Protein AF-A0A7L5AEU8-F1 (afdb_monomer_lite)

Organism: NCBI:txid674079

Radius of gyration: 22.98 Å; chains: 1; bounding box: 62×47×65 Å

pLDDT: mean 72.34, std 14.54, range [35.84, 88.56]

Structure (mmCIF, N/CA/C/O backbone):
data_AF-A0A7L5AEU8-F1
#
_entry.id   AF-A0A7L5AEU8-F1
#
loop_
_atom_site.group_PDB
_atom_site.id
_atom_site.type_symbol
_atom_site.label_atom_id
_atom_site.label_alt_id
_atom_site.label_comp_id
_atom_site.label_asym_id
_atom_site.label_entity_id
_atom_site.label_seq_id
_atom_site.pdbx_PDB_ins_code
_atom_site.Cartn_x
_atom_site.Cartn_y
_atom_site.Cartn_z
_atom_site.occupancy
_atom_site.B_iso_or_equiv
_atom_site.auth_seq_id
_atom_site.auth_comp_id
_atom_site.auth_asym_id
_atom_site.auth_atom_id
_atom_site.pdbx_PDB_model_num
ATOM 1 N N . MET A 1 1 ? -19.558 26.558 5.682 1.00 39.50 1 MET A N 1
ATOM 2 C CA . MET A 1 1 ? -20.028 25.301 5.057 1.00 39.50 1 MET A CA 1
ATOM 3 C C . MET A 1 1 ? -18.894 24.293 5.151 1.00 39.50 1 MET A C 1
ATOM 5 O O . MET A 1 1 ? -17.841 24.561 4.592 1.00 39.50 1 MET A O 1
ATOM 9 N N . ARG A 1 2 ? -19.030 23.216 5.935 1.00 41.56 2 ARG A N 1
ATOM 10 C CA . ARG A 1 2 ? -17.992 22.173 6.001 1.00 41.56 2 ARG A CA 1
ATOM 11 C C . ARG A 1 2 ? -18.246 21.188 4.859 1.00 41.56 2 ARG A C 1
ATOM 13 O O . ARG A 1 2 ? -19.280 20.524 4.914 1.00 41.56 2 ARG A O 1
ATOM 20 N N . PRO A 1 3 ? -17.366 21.061 3.852 1.00 50.28 3 PRO A N 1
ATOM 21 C CA . PRO A 1 3 ? -17.391 19.881 3.007 1.00 50.28 3 PRO A CA 1
ATOM 22 C C . PRO A 1 3 ? -16.955 18.705 3.887 1.00 50.28 3 PRO A C 1
ATOM 24 O O . PRO A 1 3 ? -15.770 18.492 4.133 1.00 50.28 3 PRO A O 1
ATOM 27 N N . ALA A 1 4 ? -17.923 17.993 4.458 1.00 62.19 4 ALA A N 1
ATOM 28 C CA . ALA A 1 4 ? -17.650 16.730 5.120 1.00 62.19 4 ALA A CA 1
ATOM 29 C C . ALA A 1 4 ? -17.364 15.712 4.014 1.00 62.19 4 ALA A C 1
ATOM 31 O O . ALA A 1 4 ? -18.276 15.288 3.305 1.00 62.19 4 ALA A O 1
ATOM 32 N N . PHE A 1 5 ? -16.089 15.370 3.825 1.00 65.44 5 PHE A N 1
ATOM 33 C CA . PHE A 1 5 ? -15.714 14.269 2.950 1.00 65.44 5 PHE A CA 1
ATOM 34 C C . PHE A 1 5 ? -16.453 13.008 3.399 1.00 65.44 5 PHE A C 1
ATOM 36 O O . PHE A 1 5 ? -16.374 12.597 4.558 1.00 65.44 5 PHE A O 1
ATOM 43 N N . THR A 1 6 ? -17.197 12.397 2.482 1.00 80.81 6 THR A N 1
ATOM 44 C CA . THR A 1 6 ? -17.877 11.131 2.765 1.00 80.81 6 THR A CA 1
ATOM 45 C C . THR A 1 6 ? -16.843 10.013 2.912 1.00 80.81 6 THR A C 1
ATOM 47 O O . THR A 1 6 ? -15.791 10.040 2.274 1.00 80.81 6 THR A O 1
ATOM 50 N N . TRP A 1 7 ? -17.141 8.981 3.706 1.00 76.12 7 TRP A N 1
ATOM 51 C CA . TRP A 1 7 ? -16.243 7.828 3.882 1.00 76.12 7 TRP A CA 1
ATOM 52 C C . TRP A 1 7 ? -15.833 7.181 2.545 1.00 76.12 7 TRP A C 1
ATOM 54 O O . TRP A 1 7 ? -14.707 6.717 2.398 1.00 76.12 7 TRP A O 1
ATOM 64 N N . LYS A 1 8 ? -16.732 7.188 1.547 1.00 82.56 8 LYS A N 1
ATOM 65 C CA . LYS A 1 8 ? -16.450 6.686 0.194 1.00 82.56 8 LYS A CA 1
ATOM 66 C C . LYS A 1 8 ? -15.382 7.523 -0.495 1.00 82.56 8 LYS A C 1
ATOM 68 O O . LYS A 1 8 ? -14.498 6.960 -1.125 1.00 82.56 8 LYS A O 1
ATOM 73 N N . GLN A 1 9 ? -15.464 8.847 -0.364 1.00 83.50 9 GLN A N 1
ATOM 74 C CA . GLN A 1 9 ? -14.476 9.761 -0.928 1.00 83.50 9 GLN A CA 1
ATOM 75 C C . GLN A 1 9 ? -13.130 9.614 -0.221 1.00 83.50 9 GLN A C 1
ATOM 77 O O . GLN A 1 9 ? -12.124 9.560 -0.904 1.00 83.50 9 GLN A O 1
ATOM 82 N N . LEU A 1 10 ? -13.091 9.468 1.108 1.00 82.06 10 LEU A N 1
ATOM 83 C CA . LEU A 1 10 ? -11.833 9.232 1.833 1.00 82.06 10 LEU A CA 1
ATOM 84 C C . LEU A 1 10 ? -11.151 7.924 1.417 1.00 82.06 10 LEU A C 1
ATOM 86 O O . LEU A 1 10 ? -9.946 7.923 1.179 1.00 82.06 10 LEU A O 1
ATOM 90 N N . LEU A 1 11 ? 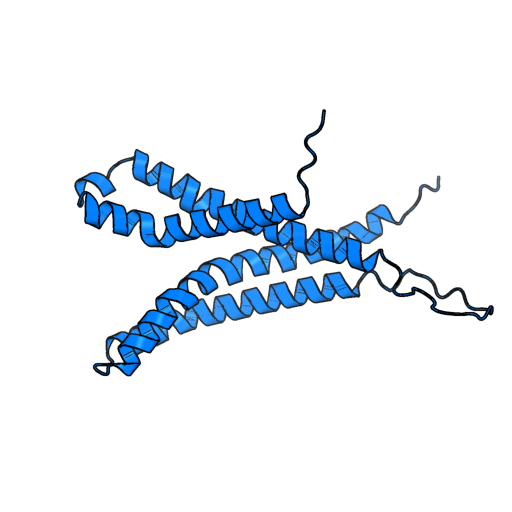-11.916 6.834 1.279 1.00 83.69 11 LEU A N 1
ATOM 91 C CA . LEU A 1 11 ? -11.385 5.555 0.802 1.00 83.69 11 LEU A CA 1
ATOM 92 C C . LEU A 1 11 ? -10.870 5.674 -0.633 1.00 83.69 11 LEU A C 1
ATOM 94 O O . LEU A 1 11 ? -9.771 5.212 -0.922 1.00 83.69 11 LEU A O 1
ATOM 98 N N . TRP A 1 12 ? -11.635 6.324 -1.515 1.00 87.88 12 TRP A N 1
ATOM 99 C CA . TRP A 1 12 ? -11.212 6.559 -2.893 1.00 87.88 12 TRP A CA 1
ATOM 100 C C . TRP A 1 12 ? -9.953 7.418 -2.975 1.00 87.88 12 TRP A C 1
ATOM 102 O O . TRP A 1 12 ? -9.037 7.070 -3.709 1.00 87.88 12 TRP A O 1
ATOM 112 N N . THR A 1 13 ? -9.872 8.496 -2.197 1.00 84.44 13 THR A N 1
ATOM 113 C CA . THR A 1 13 ? -8.686 9.355 -2.137 1.00 84.44 13 THR A CA 1
ATOM 114 C C . THR A 1 13 ? -7.476 8.575 -1.632 1.00 84.44 13 THR A C 1
ATOM 116 O O . THR A 1 13 ? -6.415 8.655 -2.242 1.00 84.44 13 THR A O 1
ATOM 119 N N . GLY A 1 14 ? -7.635 7.778 -0.569 1.00 83.25 14 GLY A N 1
ATOM 120 C CA . GLY A 1 14 ? -6.575 6.910 -0.055 1.00 83.25 14 GLY A CA 1
ATOM 121 C C . GLY A 1 14 ? -6.096 5.908 -1.105 1.00 83.25 14 GLY A C 1
ATOM 122 O O . GLY A 1 14 ? -4.902 5.822 -1.369 1.00 83.25 14 GLY A O 1
ATOM 123 N N . LEU A 1 15 ? -7.029 5.230 -1.776 1.00 86.50 15 LEU A N 1
ATOM 124 C CA . LEU A 1 15 ? -6.725 4.261 -2.828 1.00 86.50 15 LEU A CA 1
ATOM 125 C C . LEU A 1 15 ? -6.019 4.904 -4.026 1.00 86.50 15 LEU A C 1
ATOM 127 O O . LEU A 1 15 ? -5.006 4.385 -4.481 1.00 86.50 15 LEU A O 1
ATOM 131 N N . VAL A 1 16 ? -6.506 6.049 -4.507 1.00 88.56 16 VAL A N 1
ATOM 132 C CA . VAL A 1 16 ? -5.872 6.788 -5.609 1.00 88.56 16 VAL A CA 1
ATOM 133 C C . VAL A 1 16 ? -4.466 7.227 -5.220 1.00 88.56 16 VAL A C 1
ATOM 135 O O . VAL A 1 16 ? -3.543 7.024 -6.000 1.00 88.56 16 VAL A O 1
ATOM 138 N N . LEU A 1 17 ? -4.271 7.764 -4.014 1.00 85.56 17 LEU A N 1
ATOM 139 C CA . LEU A 1 17 ? -2.950 8.164 -3.524 1.00 85.56 17 LEU A CA 1
ATOM 140 C C . LEU A 1 17 ? -1.988 6.974 -3.427 1.00 85.56 17 LEU A C 1
ATOM 142 O O . LEU A 1 17 ? -0.841 7.085 -3.859 1.00 85.56 17 LEU A O 1
ATOM 146 N N . THR A 1 18 ? -2.454 5.826 -2.929 1.00 85.31 18 THR A N 1
ATOM 147 C CA . THR A 1 18 ? -1.651 4.598 -2.879 1.00 85.31 18 THR A CA 1
ATOM 148 C C . THR A 1 18 ? -1.295 4.110 -4.277 1.00 85.31 18 THR A C 1
ATOM 150 O O . THR A 1 18 ? -0.130 3.821 -4.523 1.00 85.31 18 THR A O 1
ATOM 153 N N . VAL A 1 19 ? -2.253 4.048 -5.206 1.00 86.19 19 VAL A N 1
ATOM 154 C CA . VAL A 1 19 ? -2.006 3.579 -6.579 1.00 86.19 19 VAL A CA 1
ATOM 155 C C . VAL A 1 19 ? -1.061 4.523 -7.315 1.00 86.19 19 VAL A C 1
ATOM 157 O O . VAL A 1 19 ? -0.068 4.070 -7.874 1.00 86.19 19 VAL A O 1
ATOM 160 N N . VAL A 1 20 ? -1.318 5.832 -7.281 1.00 86.88 20 VAL A N 1
ATOM 161 C CA . VAL A 1 20 ? -0.468 6.834 -7.940 1.00 86.88 20 VAL A CA 1
ATOM 162 C C . VAL A 1 20 ? 0.936 6.823 -7.343 1.00 86.88 20 VAL A C 1
ATOM 164 O O . VAL A 1 20 ? 1.913 6.828 -8.089 1.00 86.88 20 VAL A O 1
ATOM 167 N N . GLY A 1 21 ? 1.055 6.761 -6.015 1.00 84.62 21 GLY A N 1
ATOM 168 C CA . GLY A 1 21 ? 2.356 6.704 -5.361 1.00 84.62 21 GLY A CA 1
ATOM 169 C C . GLY A 1 21 ? 3.110 5.409 -5.650 1.00 84.62 21 GLY A C 1
ATOM 170 O O . GLY A 1 21 ? 4.310 5.441 -5.907 1.00 84.62 21 GLY A O 1
ATOM 171 N N . LEU A 1 22 ? 2.411 4.276 -5.708 1.00 84.62 22 LEU A N 1
ATOM 172 C CA . LEU A 1 22 ? 3.004 2.992 -6.070 1.00 84.62 22 LEU A CA 1
ATOM 173 C C . LEU A 1 22 ? 3.491 2.985 -7.522 1.00 84.62 22 LEU A C 1
ATOM 175 O O . LEU A 1 22 ? 4.619 2.577 -7.788 1.00 84.62 22 LEU A O 1
ATOM 179 N N . VAL A 1 23 ? 2.676 3.487 -8.452 1.00 85.06 23 VAL A N 1
ATOM 180 C CA . VAL A 1 23 ? 3.055 3.613 -9.864 1.00 85.06 23 VAL A CA 1
ATOM 181 C C . VAL A 1 23 ? 4.262 4.535 -10.008 1.00 85.06 23 VAL A C 1
ATOM 183 O O . VAL A 1 23 ? 5.218 4.189 -10.700 1.00 85.06 23 VAL A O 1
ATOM 186 N N . ALA A 1 24 ? 4.269 5.671 -9.309 1.00 83.81 24 ALA A N 1
ATOM 187 C CA . ALA A 1 24 ? 5.410 6.573 -9.315 1.00 83.81 24 ALA A CA 1
ATOM 188 C C . ALA A 1 24 ? 6.672 5.901 -8.748 1.00 83.81 24 ALA A C 1
ATOM 190 O O . ALA A 1 24 ? 7.763 6.066 -9.284 1.00 83.81 24 ALA A O 1
ATOM 191 N N . ARG A 1 25 ? 6.538 5.099 -7.690 1.00 82.88 25 ARG A N 1
ATOM 192 C CA . ARG A 1 25 ? 7.667 4.398 -7.071 1.00 82.88 25 ARG A CA 1
ATOM 193 C C . ARG A 1 25 ? 8.257 3.308 -7.966 1.00 82.88 25 ARG A C 1
ATOM 195 O O . ARG A 1 25 ? 9.474 3.163 -7.989 1.00 82.88 25 ARG A O 1
ATOM 202 N N . LEU A 1 26 ? 7.410 2.556 -8.668 1.00 82.12 26 LEU A N 1
ATOM 203 C CA . LEU A 1 26 ? 7.828 1.407 -9.476 1.00 82.12 26 LEU A CA 1
ATOM 204 C C . LEU A 1 26 ? 8.257 1.790 -10.897 1.00 82.12 26 LEU A C 1
ATOM 206 O O . LEU A 1 26 ? 9.160 1.166 -11.445 1.00 82.12 26 LEU A O 1
ATOM 210 N N . TYR A 1 27 ? 7.621 2.799 -11.497 1.00 83.50 27 TYR A N 1
ATOM 211 C CA . TYR A 1 27 ? 7.747 3.043 -12.936 1.00 83.50 27 TYR A CA 1
ATOM 212 C C . TYR A 1 27 ? 8.274 4.427 -13.307 1.00 83.50 27 TYR A C 1
ATOM 214 O O . TYR A 1 27 ? 8.747 4.577 -14.427 1.00 83.50 27 TYR A O 1
ATOM 222 N N . LEU A 1 28 ? 8.221 5.437 -12.425 1.00 81.81 28 LEU A N 1
ATOM 223 C CA . LEU A 1 28 ? 8.557 6.818 -12.807 1.00 81.81 28 LEU A CA 1
ATOM 224 C C . LEU A 1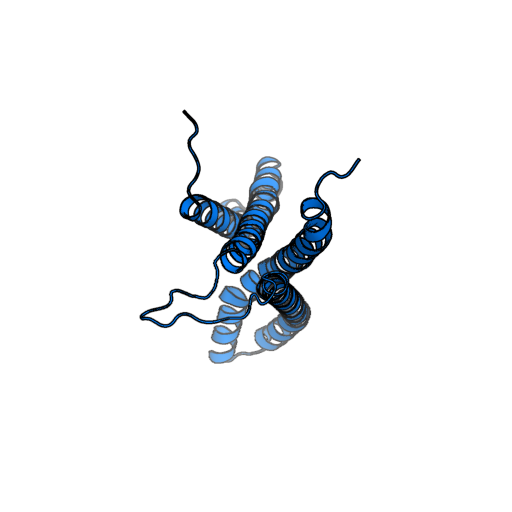 28 ? 10.002 6.953 -13.296 1.00 81.81 28 LEU A C 1
ATOM 226 O O . LEU A 1 28 ? 10.231 7.537 -14.349 1.00 81.81 28 LEU A O 1
ATOM 230 N N . ALA A 1 29 ? 10.963 6.389 -12.560 1.00 80.19 29 ALA A N 1
ATOM 231 C CA . ALA A 1 29 ? 12.376 6.454 -12.930 1.00 80.19 29 ALA A CA 1
ATOM 232 C C . ALA A 1 29 ? 12.643 5.722 -14.254 1.00 80.19 29 ALA A C 1
ATOM 234 O O . ALA A 1 29 ? 13.291 6.264 -15.144 1.00 80.19 29 ALA A O 1
ATOM 235 N N . THR A 1 30 ? 12.071 4.528 -14.416 1.00 82.25 30 THR A N 1
ATOM 236 C CA . THR A 1 30 ? 12.214 3.704 -15.621 1.00 82.25 30 THR A CA 1
ATOM 237 C C . THR A 1 30 ? 11.601 4.372 -16.852 1.00 82.25 30 THR A C 1
ATOM 239 O O . THR A 1 30 ? 12.207 4.368 -17.919 1.00 82.25 30 THR A O 1
ATOM 242 N N . LEU A 1 31 ? 10.421 4.988 -16.710 1.00 82.44 31 LEU A N 1
ATOM 243 C CA . LEU A 1 31 ? 9.760 5.743 -17.779 1.00 82.44 31 LEU A CA 1
ATOM 244 C C . LEU A 1 31 ? 10.562 6.977 -18.177 1.00 82.44 31 LEU A C 1
ATOM 246 O O . LEU A 1 31 ? 10.721 7.246 -19.363 1.00 82.44 31 LEU A O 1
ATOM 250 N N . VAL A 1 32 ? 11.066 7.724 -17.196 1.00 81.75 32 VAL A N 1
ATOM 251 C CA . VAL A 1 32 ? 11.832 8.943 -17.466 1.00 81.75 32 VAL A CA 1
ATOM 252 C C . VAL A 1 32 ? 13.160 8.613 -18.134 1.00 81.75 32 VAL A C 1
ATOM 254 O O . VAL A 1 32 ? 13.514 9.269 -19.110 1.00 81.75 32 VAL A O 1
ATOM 257 N N . PHE A 1 33 ? 13.827 7.545 -17.701 1.00 82.06 33 PHE A N 1
ATOM 258 C CA . PHE A 1 33 ? 15.000 7.017 -18.389 1.00 82.06 33 PHE A CA 1
ATOM 259 C C . PHE A 1 33 ? 14.681 6.586 -19.829 1.00 82.06 33 PHE A C 1
ATOM 261 O O . PHE A 1 33 ? 15.389 6.968 -20.755 1.00 82.06 33 PHE A O 1
ATOM 268 N N . ALA A 1 34 ? 13.586 5.851 -20.049 1.00 83.44 34 ALA A N 1
ATOM 269 C CA . ALA A 1 34 ? 13.210 5.387 -21.386 1.00 83.44 34 ALA A CA 1
ATOM 270 C C . ALA A 1 34 ? 12.848 6.532 -22.352 1.00 83.44 34 ALA A C 1
ATOM 272 O O . ALA A 1 34 ? 13.085 6.418 -23.552 1.00 83.44 34 ALA A O 1
ATOM 273 N N . LEU A 1 35 ? 12.259 7.618 -21.843 1.00 84.94 35 LEU A N 1
ATOM 274 C CA . LEU A 1 35 ? 11.792 8.747 -22.654 1.00 84.94 35 LEU A CA 1
ATOM 275 C C . LEU A 1 35 ? 12.855 9.831 -22.865 1.00 84.94 35 LEU A C 1
ATOM 277 O O . LEU A 1 35 ? 12.856 10.474 -23.914 1.00 84.94 35 LEU A O 1
ATOM 281 N N . TRP A 1 36 ? 13.733 10.051 -21.884 1.00 83.06 36 TRP A N 1
ATOM 282 C CA . TRP A 1 36 ? 14.663 11.185 -21.874 1.00 83.06 36 TRP A CA 1
ATOM 283 C C . TRP A 1 36 ? 16.130 10.818 -21.597 1.00 83.06 36 TRP A C 1
ATOM 285 O O . TRP A 1 36 ? 16.978 11.707 -21.617 1.00 83.06 36 TRP A O 1
ATOM 295 N N . GLY A 1 37 ? 16.454 9.540 -21.389 1.00 80.75 37 GLY A N 1
ATOM 296 C CA . GLY A 1 37 ? 17.824 9.072 -21.169 1.00 80.75 37 GLY A CA 1
ATOM 297 C C . GLY A 1 37 ? 18.428 9.489 -19.821 1.00 80.75 37 GLY A C 1
ATOM 298 O O . GLY A 1 37 ? 17.731 9.946 -18.912 1.00 80.75 37 GLY A O 1
ATOM 299 N N . ASP A 1 38 ? 19.747 9.319 -19.692 1.00 79.94 38 ASP A N 1
ATOM 300 C CA . ASP A 1 38 ? 20.495 9.551 -18.445 1.00 79.94 38 ASP A CA 1
ATOM 301 C C . ASP A 1 38 ? 20.481 11.014 -17.974 1.00 79.94 38 ASP A C 1
ATOM 303 O O . ASP A 1 38 ? 20.481 11.285 -16.771 1.00 79.94 38 ASP A O 1
ATOM 307 N N . ASP A 1 39 ? 20.398 11.973 -18.899 1.00 75.06 39 ASP A N 1
ATOM 308 C CA . ASP A 1 39 ? 20.429 13.402 -18.567 1.00 75.06 39 ASP A CA 1
ATOM 309 C C . ASP A 1 39 ? 19.211 13.838 -17.734 1.00 75.06 39 ASP A C 1
ATOM 311 O O . ASP A 1 39 ? 19.308 14.730 -16.887 1.00 75.06 39 ASP A O 1
ATOM 315 N N . ALA A 1 40 ? 18.064 13.174 -17.909 1.00 70.81 40 ALA A N 1
ATOM 316 C CA . ALA A 1 40 ? 16.865 13.444 -17.120 1.00 70.81 40 ALA A CA 1
ATOM 317 C C . ALA A 1 40 ? 16.905 12.824 -15.716 1.00 70.81 40 ALA A C 1
ATOM 319 O O . ALA A 1 40 ? 16.247 13.346 -14.812 1.00 70.81 40 ALA A O 1
ATOM 320 N N . LEU A 1 41 ? 17.686 11.758 -15.505 1.00 73.44 41 LEU A N 1
ATOM 321 C CA . LEU A 1 41 ? 17.818 11.108 -14.196 1.00 73.44 41 LEU A CA 1
ATOM 322 C C . LEU A 1 41 ? 18.536 11.991 -13.171 1.00 73.44 41 LEU A C 1
ATOM 324 O O . LEU A 1 41 ? 18.249 11.889 -11.982 1.00 73.44 41 LEU A O 1
ATOM 328 N N . ASN A 1 42 ? 19.397 12.900 -13.630 1.00 79.19 42 ASN A N 1
ATOM 329 C CA . ASN A 1 42 ? 20.090 13.872 -12.780 1.00 79.19 42 ASN A CA 1
ATOM 330 C C . ASN A 1 42 ? 19.258 15.138 -12.501 1.00 79.19 42 ASN A C 1
ATOM 332 O O . ASN A 1 42 ? 19.740 16.080 -11.867 1.00 79.19 42 ASN A O 1
ATOM 336 N N . SER A 1 43 ? 18.010 15.195 -12.975 1.00 83.12 43 SER A N 1
ATOM 337 C CA . SER A 1 43 ? 17.151 16.355 -12.768 1.00 83.12 43 SER A CA 1
ATOM 338 C C . SER A 1 43 ? 16.652 16.424 -11.317 1.00 83.12 43 SER A C 1
ATOM 340 O O . SER A 1 43 ? 15.944 15.521 -10.859 1.00 83.12 43 SER A O 1
ATOM 342 N N . PRO A 1 44 ? 16.897 17.528 -10.584 1.00 84.12 44 PRO A N 1
ATOM 343 C CA . PRO A 1 44 ? 16.389 17.687 -9.222 1.00 84.12 44 PRO A CA 1
ATOM 344 C C . PRO A 1 44 ? 14.855 17.674 -9.171 1.00 84.12 44 PRO A C 1
ATOM 346 O O . PRO A 1 44 ? 14.271 17.223 -8.186 1.00 84.12 44 PRO A O 1
ATOM 349 N N . ALA A 1 45 ? 14.186 18.115 -10.242 1.00 82.69 45 ALA A N 1
ATOM 350 C CA . ALA A 1 45 ? 12.731 18.071 -10.339 1.00 82.69 45 ALA A CA 1
ATOM 351 C C . ALA A 1 45 ? 12.198 16.629 -10.351 1.00 82.69 45 ALA A C 1
ATOM 353 O O . ALA A 1 45 ? 11.159 16.359 -9.744 1.00 82.69 45 ALA A O 1
ATOM 354 N N . LEU A 1 46 ? 12.919 15.692 -10.978 1.00 83.12 46 LEU A N 1
ATOM 355 C CA . LEU A 1 46 ? 12.557 14.275 -10.978 1.00 83.12 46 LEU A CA 1
ATOM 356 C C . LEU A 1 46 ? 12.654 13.688 -9.570 1.00 83.12 46 LEU A C 1
ATOM 358 O O . LEU A 1 46 ? 11.710 13.045 -9.117 1.00 83.12 46 LEU A O 1
ATOM 362 N N . HIS A 1 47 ? 13.745 13.966 -8.853 1.00 82.19 47 HIS A N 1
ATOM 363 C CA . HIS A 1 47 ? 13.926 13.490 -7.481 1.00 82.19 47 HIS A CA 1
ATOM 364 C C . HIS A 1 47 ? 12.833 14.005 -6.539 1.00 82.19 47 HIS A C 1
ATOM 366 O O . HIS A 1 47 ? 12.274 13.226 -5.767 1.00 82.19 47 HIS A O 1
ATOM 372 N N . TRP A 1 48 ? 12.467 15.286 -6.638 1.00 85.81 48 TRP A N 1
ATOM 373 C CA . TRP A 1 48 ? 11.354 15.846 -5.865 1.00 85.81 48 TRP A CA 1
ATOM 374 C C . TRP A 1 48 ? 10.017 15.204 -6.224 1.00 85.81 48 TRP A C 1
ATOM 376 O O . TRP A 1 48 ? 9.248 14.841 -5.335 1.00 85.81 48 TRP A O 1
ATOM 386 N N . THR A 1 49 ? 9.759 15.009 -7.514 1.00 84.12 49 THR A N 1
ATOM 387 C CA . THR A 1 49 ? 8.542 14.346 -8.000 1.00 84.12 49 THR A CA 1
ATOM 388 C C . THR A 1 49 ? 8.464 12.914 -7.471 1.00 84.12 49 THR A C 1
ATOM 390 O O . THR A 1 49 ? 7.434 12.502 -6.939 1.00 84.12 49 THR A O 1
ATOM 393 N N . GLN A 1 50 ? 9.569 12.174 -7.519 1.00 83.31 50 GLN A N 1
ATOM 394 C CA . GLN A 1 50 ? 9.655 10.813 -7.002 1.00 83.31 50 GLN A CA 1
ATOM 395 C C . GLN A 1 50 ? 9.518 10.759 -5.477 1.00 83.31 50 GLN A C 1
ATOM 397 O O . GLN A 1 50 ? 8.869 9.852 -4.963 1.00 83.31 50 GLN A O 1
ATOM 402 N N . ALA A 1 51 ? 10.065 11.726 -4.739 1.00 82.56 51 ALA A N 1
ATOM 403 C CA . ALA A 1 51 ? 9.894 11.803 -3.291 1.00 82.56 51 ALA A CA 1
ATOM 404 C C . ALA A 1 51 ? 8.431 12.095 -2.912 1.00 82.56 51 ALA A C 1
ATOM 406 O O . ALA A 1 51 ? 7.836 11.384 -2.100 1.00 82.56 51 ALA A O 1
ATOM 407 N N . VAL A 1 52 ? 7.818 13.102 -3.538 1.00 83.62 52 VAL A N 1
ATOM 408 C CA . VAL A 1 52 ? 6.447 13.529 -3.223 1.00 83.62 52 VAL A CA 1
ATOM 409 C C . VAL A 1 52 ? 5.426 12.476 -3.651 1.00 83.62 52 VAL A C 1
ATOM 411 O O . VAL A 1 52 ? 4.583 12.078 -2.851 1.00 83.62 52 VAL A O 1
ATOM 414 N N . LEU A 1 53 ? 5.494 11.984 -4.887 1.00 79.62 53 LEU A N 1
ATOM 415 C CA . LEU A 1 53 ? 4.548 10.973 -5.358 1.00 79.62 53 LEU A CA 1
ATOM 416 C C . LEU A 1 53 ? 4.907 9.585 -4.818 1.00 79.62 53 LEU A C 1
ATOM 418 O O . LEU A 1 53 ? 4.071 8.927 -4.207 1.00 79.62 53 LEU A O 1
ATOM 422 N N . GLY A 1 54 ? 6.153 9.150 -4.990 1.00 76.31 54 GLY A N 1
ATOM 423 C CA . GLY A 1 54 ? 6.579 7.789 -4.662 1.00 76.31 54 GLY A CA 1
ATOM 424 C C . GLY A 1 54 ? 6.639 7.479 -3.167 1.00 76.31 54 GLY A C 1
ATOM 425 O O . GLY A 1 54 ? 6.382 6.338 -2.779 1.00 76.31 54 GLY A O 1
ATOM 426 N N . GLN A 1 55 ? 6.954 8.462 -2.316 1.00 80.25 55 GLN A N 1
ATOM 427 C CA . GLN A 1 55 ? 7.019 8.251 -0.865 1.00 80.25 55 GLN A CA 1
ATOM 428 C C . GLN A 1 55 ? 5.848 8.891 -0.126 1.00 80.25 55 GLN A C 1
ATOM 430 O O . GLN A 1 55 ? 5.125 8.186 0.579 1.00 80.25 55 GLN A O 1
ATOM 435 N N . VAL A 1 56 ? 5.625 10.198 -0.295 1.00 83.19 56 VAL A N 1
ATOM 436 C CA . VAL A 1 56 ? 4.627 10.918 0.513 1.00 83.19 56 VAL A CA 1
ATOM 437 C C . VAL A 1 56 ? 3.206 10.491 0.148 1.00 83.19 56 VAL A C 1
ATOM 439 O O . VAL A 1 56 ? 2.462 10.054 1.025 1.00 83.19 56 VAL A O 1
ATOM 442 N N . ALA A 1 57 ? 2.824 10.546 -1.131 1.00 82.19 57 ALA A N 1
ATOM 443 C CA . ALA A 1 57 ? 1.472 10.169 -1.550 1.00 82.19 57 ALA A CA 1
ATOM 444 C C . ALA A 1 57 ? 1.171 8.693 -1.245 1.00 82.19 57 ALA A C 1
ATOM 446 O O . ALA A 1 57 ? 0.096 8.380 -0.733 1.00 82.19 57 ALA A O 1
ATOM 447 N N . PHE A 1 58 ? 2.142 7.800 -1.463 1.00 81.69 58 PHE A N 1
ATOM 448 C CA . PHE A 1 58 ? 2.007 6.380 -1.142 1.00 81.69 58 PHE A CA 1
ATOM 449 C C . PHE A 1 58 ? 1.726 6.134 0.350 1.00 81.69 58 PHE A C 1
ATOM 451 O O . PHE A 1 58 ? 0.753 5.457 0.697 1.00 81.69 58 PHE A O 1
ATOM 458 N N . GLN A 1 59 ? 2.543 6.713 1.237 1.00 85.12 59 GLN A N 1
ATOM 459 C CA . GLN A 1 59 ? 2.387 6.550 2.686 1.00 85.12 59 GLN A CA 1
ATOM 460 C C . GLN A 1 59 ? 1.086 7.176 3.195 1.00 85.12 59 GLN A C 1
ATOM 462 O O . GLN A 1 59 ? 0.381 6.556 3.993 1.00 85.12 59 GLN A O 1
ATOM 467 N N . VAL A 1 60 ? 0.731 8.368 2.705 1.00 83.81 60 VAL A N 1
ATOM 468 C CA . VAL A 1 60 ? -0.522 9.045 3.071 1.00 83.81 60 VAL A CA 1
ATOM 469 C C . VAL A 1 60 ? -1.733 8.231 2.616 1.00 83.81 60 VAL A C 1
ATOM 471 O O . VAL A 1 60 ? -2.681 8.073 3.386 1.00 83.81 60 VAL A O 1
ATOM 474 N N . GLY A 1 61 ? -1.697 7.665 1.407 1.00 80.31 61 GLY A N 1
ATOM 475 C CA . GLY A 1 61 ? -2.758 6.797 0.901 1.00 80.31 61 GLY A CA 1
ATOM 476 C C . GLY A 1 61 ? -2.969 5.561 1.778 1.00 80.31 61 GLY A C 1
ATOM 477 O O . GLY A 1 61 ? -4.095 5.281 2.195 1.00 80.31 61 GLY A O 1
ATOM 478 N N . LEU A 1 62 ? -1.881 4.875 2.148 1.00 82.50 62 LEU A N 1
ATOM 479 C CA . LEU A 1 62 ? -1.950 3.705 3.030 1.00 82.50 62 LEU A CA 1
ATOM 480 C C . LEU A 1 62 ? -2.439 4.052 4.433 1.00 82.50 62 LEU A C 1
ATOM 482 O O . LEU A 1 62 ? -3.268 3.326 4.984 1.00 82.50 62 LEU A O 1
ATOM 486 N N . ALA A 1 63 ? -1.972 5.169 4.990 1.00 80.62 63 ALA A N 1
ATOM 487 C CA . ALA A 1 63 ? -2.446 5.660 6.275 1.00 80.62 63 ALA A CA 1
ATOM 488 C C . ALA A 1 63 ? -3.959 5.904 6.236 1.00 80.62 63 ALA A C 1
ATOM 490 O O . ALA A 1 63 ? -4.672 5.404 7.102 1.00 80.62 63 ALA A O 1
ATOM 491 N N . LEU A 1 64 ? -4.471 6.591 5.209 1.00 83.00 64 LEU A N 1
ATOM 492 C CA . LEU A 1 64 ? -5.907 6.843 5.052 1.00 83.00 64 LEU A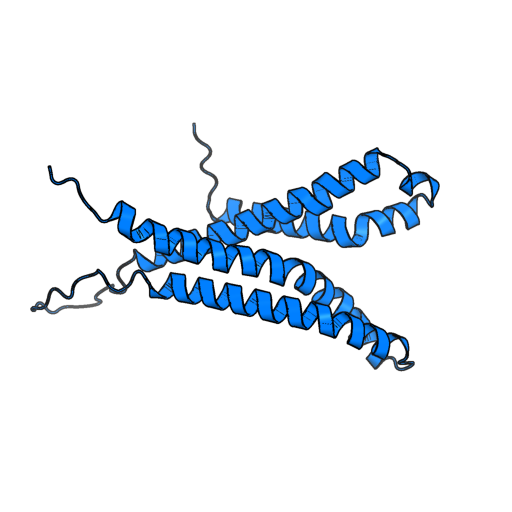 CA 1
ATOM 493 C C . LEU A 1 64 ? -6.721 5.546 4.989 1.00 83.00 64 LEU A C 1
ATOM 495 O O . LEU A 1 64 ? -7.745 5.442 5.665 1.00 83.00 64 LEU A O 1
ATOM 499 N N . ILE A 1 65 ? -6.261 4.550 4.225 1.00 82.69 65 ILE A N 1
ATOM 500 C CA . ILE A 1 65 ? -6.923 3.240 4.140 1.00 82.69 65 ILE A CA 1
ATOM 501 C C . ILE A 1 65 ? -6.925 2.556 5.512 1.00 82.69 65 ILE A C 1
ATOM 503 O O . ILE A 1 65 ? -7.980 2.119 5.975 1.00 82.69 65 ILE A O 1
ATOM 507 N N . ALA A 1 66 ? -5.774 2.496 6.185 1.00 80.00 66 ALA A N 1
ATOM 508 C CA . ALA A 1 66 ? -5.648 1.848 7.487 1.00 80.00 66 ALA A CA 1
ATOM 509 C C . ALA A 1 66 ? -6.517 2.522 8.557 1.00 80.00 66 ALA A C 1
ATOM 511 O O . ALA A 1 66 ? -7.281 1.845 9.246 1.00 80.00 66 ALA A O 1
ATOM 512 N N . PHE A 1 67 ? -6.467 3.853 8.654 1.00 79.56 67 PHE A N 1
ATOM 513 C CA . PHE A 1 67 ? -7.301 4.620 9.579 1.00 79.56 67 PHE A CA 1
ATOM 514 C C . PHE A 1 67 ? -8.787 4.386 9.321 1.00 79.56 67 PHE A C 1
ATOM 516 O O . PHE A 1 67 ? -9.543 4.171 10.266 1.00 79.56 67 PHE A O 1
ATOM 523 N N . LEU A 1 68 ? -9.215 4.369 8.058 1.00 80.88 68 LEU A N 1
ATOM 524 C CA . LEU A 1 68 ? -10.617 4.148 7.715 1.00 80.88 68 LEU A CA 1
ATOM 525 C C . LEU A 1 68 ? -11.074 2.730 8.079 1.00 80.88 68 LEU A C 1
ATOM 527 O O . LEU A 1 68 ? -12.175 2.569 8.602 1.00 80.88 68 LEU A O 1
ATOM 531 N N . LEU A 1 69 ? -10.232 1.715 7.869 1.00 78.75 69 LEU A N 1
ATOM 532 C CA . LEU A 1 69 ? -10.517 0.336 8.280 1.00 78.75 69 LEU A CA 1
ATOM 533 C C . LEU A 1 69 ? -10.631 0.200 9.802 1.00 78.75 69 LEU A C 1
ATOM 535 O O . LEU A 1 69 ? -11.558 -0.449 10.286 1.00 78.75 69 LEU A O 1
ATOM 539 N N . VAL A 1 70 ? -9.737 0.847 10.551 1.00 77.06 70 VAL A N 1
ATOM 540 C CA . VAL A 1 70 ? -9.780 0.866 12.019 1.00 77.06 70 VAL A CA 1
ATOM 541 C C . VAL A 1 70 ? -11.041 1.580 12.516 1.00 77.06 70 VAL A 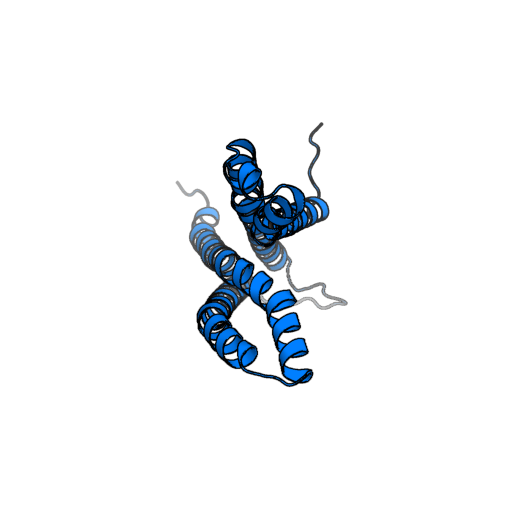C 1
ATOM 543 O O . VAL A 1 70 ? -11.769 1.016 13.328 1.00 77.06 70 VAL A O 1
ATOM 546 N N . ILE A 1 71 ? -11.367 2.764 11.985 1.00 76.81 71 ILE A N 1
ATOM 547 C CA . ILE A 1 71 ? -12.590 3.507 12.345 1.00 76.81 71 ILE A CA 1
ATOM 548 C C . ILE A 1 71 ? -13.839 2.675 12.042 1.00 76.81 71 ILE A C 1
ATOM 550 O O . ILE A 1 71 ? -14.727 2.560 12.882 1.00 76.81 71 ILE A O 1
ATOM 554 N N . ARG A 1 72 ? -13.894 2.030 10.873 1.00 76.00 72 ARG A N 1
ATOM 555 C CA . ARG A 1 72 ? -15.013 1.157 10.494 1.00 76.00 72 ARG A CA 1
ATOM 556 C C . ARG A 1 72 ? -15.159 -0.061 11.395 1.00 76.00 72 ARG A C 1
ATOM 558 O O . ARG A 1 72 ? -16.286 -0.493 11.622 1.00 76.00 72 ARG A O 1
ATOM 565 N N . ALA A 1 73 ? -14.055 -0.624 11.877 1.00 70.62 73 ALA A N 1
ATOM 566 C CA . ALA A 1 73 ? -14.097 -1.721 12.836 1.00 70.62 73 ALA A CA 1
ATOM 567 C C . ALA A 1 73 ? -14.706 -1.267 14.170 1.00 70.62 73 ALA A C 1
ATOM 569 O O . ALA A 1 73 ? -15.546 -1.976 14.714 1.00 70.62 73 ALA A O 1
ATOM 570 N N . ILE A 1 74 ? -14.369 -0.058 14.631 1.00 71.00 74 ILE A N 1
ATOM 571 C CA . ILE A 1 74 ? -14.957 0.543 15.839 1.00 71.00 74 ILE A CA 1
ATOM 572 C C . ILE A 1 74 ? -16.452 0.831 15.641 1.00 71.00 74 ILE A C 1
ATOM 574 O O . ILE A 1 74 ? -17.263 0.466 16.487 1.00 71.00 74 ILE A O 1
ATOM 578 N N . GLU A 1 75 ? -16.837 1.457 14.522 1.00 69.38 75 GLU A N 1
ATOM 579 C CA . GLU A 1 75 ? -18.244 1.777 14.224 1.00 69.38 75 GLU A CA 1
ATOM 580 C C . GLU A 1 75 ? -19.127 0.525 14.166 1.00 69.38 75 GLU A C 1
ATOM 582 O O . GLU A 1 75 ? -20.275 0.559 14.604 1.00 69.38 75 GLU A O 1
ATOM 587 N N . ARG A 1 76 ? -18.603 -0.580 13.620 1.00 61.81 76 ARG A N 1
ATOM 588 C CA . ARG A 1 76 ? -19.331 -1.852 13.532 1.00 61.81 76 ARG A CA 1
ATOM 589 C C . ARG A 1 76 ? -19.480 -2.546 14.880 1.00 61.81 76 ARG A C 1
ATOM 591 O O . ARG A 1 76 ? -20.525 -3.135 15.106 1.00 61.81 76 ARG A O 1
ATOM 598 N N . ASP A 1 77 ? -18.497 -2.433 15.769 1.00 56.56 77 ASP A N 1
ATOM 599 C CA . ASP A 1 77 ? -18.594 -2.976 17.132 1.00 56.56 77 ASP A CA 1
ATOM 600 C C . ASP A 1 77 ? -19.536 -2.148 18.037 1.00 56.56 77 ASP A C 1
ATOM 602 O O . ASP A 1 77 ? -20.024 -2.654 19.047 1.00 56.56 77 ASP A O 1
ATOM 606 N N . GLY A 1 78 ? -19.815 -0.886 17.679 1.00 48.50 78 GLY A N 1
ATOM 607 C CA . GLY A 1 78 ? -20.780 -0.016 18.367 1.00 48.50 78 GLY A CA 1
ATOM 608 C C . GLY A 1 78 ? -22.242 -0.209 17.943 1.00 48.50 78 GLY A C 1
ATOM 609 O O . GLY A 1 78 ? -23.138 0.358 18.572 1.00 48.50 78 GLY A O 1
ATOM 610 N N . LEU A 1 79 ? -22.502 -0.993 16.893 1.00 43.75 79 LEU A N 1
ATOM 611 C CA . LEU A 1 79 ? -23.853 -1.386 16.500 1.00 43.75 79 LEU A CA 1
ATOM 612 C C . LEU A 1 79 ? -24.226 -2.659 17.271 1.00 43.75 79 LEU A C 1
ATOM 614 O O . LEU A 1 79 ? -23.535 -3.666 17.126 1.00 43.75 79 LEU A O 1
ATOM 618 N N . PRO A 1 80 ? -25.291 -2.654 18.093 1.00 44.06 80 PRO A N 1
ATOM 619 C CA . PRO A 1 80 ? -25.767 -3.885 18.700 1.00 44.06 80 PRO A CA 1
ATOM 620 C C . PRO A 1 80 ? -26.175 -4.856 17.586 1.00 44.06 80 PRO A C 1
ATOM 622 O O . PRO A 1 80 ? -27.088 -4.575 16.806 1.00 44.06 80 PRO A O 1
ATOM 625 N N . ASP A 1 81 ? -25.482 -5.993 17.514 1.00 47.31 81 ASP A N 1
ATOM 626 C CA . ASP A 1 81 ? -25.901 -7.176 16.760 1.00 47.31 81 ASP A CA 1
ATOM 627 C C . ASP A 1 81 ? -27.252 -7.640 17.325 1.00 47.31 81 ASP A C 1
ATOM 629 O O . ASP A 1 81 ? -27.328 -8.423 18.269 1.00 47.31 81 ASP A O 1
ATOM 633 N N . GLY A 1 82 ? -28.342 -7.082 16.806 1.00 43.31 82 GLY A N 1
ATOM 634 C CA . GLY A 1 82 ? -29.671 -7.359 17.326 1.00 43.31 82 GLY A CA 1
ATOM 635 C C . GLY A 1 82 ? -30.711 -6.413 16.765 1.00 43.31 82 GLY A C 1
ATOM 636 O O . GLY A 1 82 ? -31.192 -5.528 17.463 1.00 43.31 82 GLY A O 1
ATOM 637 N N . ALA A 1 83 ? -31.104 -6.622 15.511 1.00 37.41 83 ALA A N 1
ATOM 638 C CA . ALA A 1 83 ? -32.475 -6.326 15.129 1.00 37.41 83 ALA A CA 1
ATOM 639 C C . ALA A 1 83 ? -33.325 -7.520 15.601 1.00 37.41 83 ALA A C 1
ATOM 641 O O . ALA A 1 83 ? -33.255 -8.575 14.964 1.00 37.41 83 ALA A O 1
ATOM 642 N N . PRO A 1 84 ? -34.093 -7.425 16.704 1.00 43.00 84 PRO A N 1
ATOM 643 C CA . PRO A 1 84 ? -35.076 -8.447 17.007 1.00 43.00 84 PRO A CA 1
ATOM 644 C C . PRO A 1 84 ? -36.199 -8.313 15.979 1.00 43.00 84 PRO A C 1
ATOM 646 O O . PRO A 1 84 ? -37.091 -7.472 16.094 1.00 43.00 84 PRO A O 1
ATOM 649 N N . ALA A 1 85 ? -36.149 -9.144 14.942 1.00 46.00 85 ALA A N 1
ATOM 650 C CA . ALA A 1 85 ? -37.351 -9.494 14.215 1.00 46.00 85 ALA A CA 1
ATOM 651 C C . ALA A 1 85 ? -38.193 -10.369 15.155 1.00 46.00 85 ALA A C 1
ATOM 653 O O . ALA A 1 85 ? -37.901 -11.544 15.346 1.00 46.00 85 ALA A O 1
ATOM 654 N N . ASN A 1 86 ? -39.232 -9.754 15.718 1.00 45.31 86 ASN A N 1
ATOM 655 C CA . ASN A 1 86 ? -40.378 -10.374 16.383 1.00 45.31 86 ASN A CA 1
ATOM 656 C C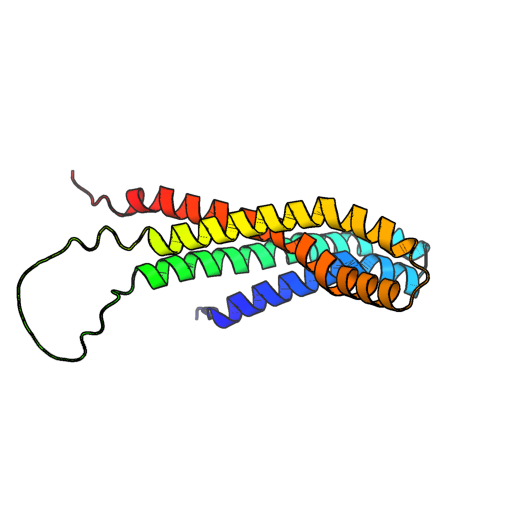 . ASN A 1 86 ? -40.162 -10.898 17.819 1.00 45.31 86 ASN A C 1
ATOM 658 O O . ASN A 1 86 ? -39.696 -12.004 18.046 1.00 45.31 86 ASN A O 1
ATOM 662 N N . GLY A 1 87 ? -40.632 -10.084 18.772 1.00 47.28 87 GLY A N 1
ATOM 663 C CA . GLY A 1 87 ? -41.481 -10.491 19.897 1.00 47.28 87 GLY A CA 1
ATOM 664 C C . GLY A 1 87 ? -41.001 -11.587 20.850 1.00 47.28 87 GLY A C 1
ATOM 665 O O . GLY A 1 87 ? -41.345 -12.742 20.655 1.00 47.28 87 GLY A O 1
ATOM 666 N N . SER A 1 88 ? -40.407 -11.183 21.974 1.00 35.84 88 SER A N 1
ATOM 667 C CA . SER A 1 88 ? -40.793 -11.642 23.322 1.00 35.84 88 SER A CA 1
ATOM 668 C C . SER A 1 88 ? -39.938 -10.931 24.372 1.00 35.84 88 SER A C 1
ATOM 670 O O . SER A 1 88 ? -38.714 -10.906 24.276 1.00 35.84 88 SER A O 1
ATOM 672 N N . VAL A 1 89 ? -40.604 -10.339 25.358 1.00 51.62 89 VAL A N 1
ATOM 673 C CA . VAL A 1 89 ? -40.026 -9.821 26.602 1.00 51.62 89 VAL A CA 1
ATOM 674 C C . VAL A 1 89 ? -39.592 -11.019 27.452 1.00 51.62 89 VAL A C 1
ATOM 676 O O . VAL A 1 89 ? -40.446 -11.862 27.697 1.00 51.62 89 VAL A O 1
ATOM 679 N N . ASP A 1 90 ? -38.320 -11.119 27.860 1.00 37.44 90 ASP A N 1
ATOM 680 C CA . ASP A 1 90 ? -37.948 -11.253 29.281 1.00 37.44 90 ASP A CA 1
ATOM 681 C C . ASP A 1 90 ? -36.428 -11.247 29.552 1.00 37.44 90 ASP A C 1
ATOM 683 O O . ASP A 1 90 ? -35.623 -11.723 28.755 1.00 37.44 90 ASP A O 1
ATOM 687 N N . GLU A 1 91 ? -36.108 -10.658 30.705 1.00 41.44 91 GLU A N 1
ATOM 688 C CA . GLU A 1 91 ? -34.955 -10.801 31.609 1.00 41.44 91 GLU A CA 1
ATOM 689 C C . GLU A 1 91 ? -33.548 -11.170 31.098 1.00 41.44 91 GLU A C 1
ATOM 691 O O . GLU A 1 91 ? -33.246 -12.279 30.666 1.00 41.44 91 GLU A O 1
ATOM 696 N N . GLY A 1 92 ? -32.612 -10.251 31.364 1.00 37.12 92 GLY A N 1
ATOM 697 C CA . GLY A 1 92 ? -31.181 -10.541 31.411 1.00 37.12 92 GLY A CA 1
ATOM 698 C C . GLY A 1 92 ? -30.347 -9.445 30.770 1.00 37.12 92 GLY A C 1
ATOM 699 O O . GLY A 1 92 ? -29.886 -9.587 29.642 1.00 37.12 92 GLY A O 1
ATOM 700 N N . SER A 1 93 ? -30.117 -8.344 31.489 1.00 38.97 93 SER A N 1
ATOM 701 C CA . SER A 1 93 ? -29.125 -7.336 31.110 1.00 38.97 93 SER A CA 1
ATOM 702 C C . SER A 1 93 ? -27.719 -7.949 31.149 1.00 38.97 93 SER A C 1
ATOM 704 O O . SER A 1 93 ? -27.003 -7.847 32.146 1.00 38.97 93 SER A O 1
ATOM 706 N N . VAL A 1 94 ? -27.321 -8.611 30.064 1.00 40.31 94 VAL A N 1
ATOM 707 C CA . VAL A 1 94 ? -25.928 -8.984 29.818 1.00 40.31 94 VAL A CA 1
ATOM 708 C C . VAL A 1 94 ? -25.164 -7.677 29.590 1.00 40.31 94 VAL A C 1
ATOM 710 O O . VAL A 1 94 ? -25.585 -6.870 28.757 1.00 40.31 94 VAL A O 1
ATOM 713 N N . PRO A 1 95 ? -24.069 -7.409 30.320 1.00 38.41 95 PRO A N 1
ATOM 714 C CA . PRO A 1 95 ? -23.349 -6.158 30.164 1.00 38.41 95 PRO A CA 1
ATOM 715 C C . PRO A 1 95 ? -22.800 -6.072 28.738 1.00 38.41 95 PRO A C 1
ATOM 717 O O . PRO A 1 95 ? -21.996 -6.904 28.313 1.00 38.41 95 PRO A O 1
ATOM 720 N N . ALA A 1 96 ? -23.197 -5.024 28.016 1.00 44.44 96 ALA A N 1
ATOM 721 C CA . ALA A 1 96 ? -22.718 -4.650 26.682 1.00 44.44 96 ALA A CA 1
ATOM 722 C C . ALA A 1 96 ? -21.232 -4.204 26.668 1.00 44.44 96 ALA A C 1
ATOM 724 O O . ALA A 1 96 ? -20.830 -3.355 25.881 1.00 44.44 96 ALA A O 1
ATOM 725 N N . ALA A 1 97 ? -20.405 -4.756 27.560 1.00 42.38 97 ALA A N 1
ATOM 726 C CA . ALA A 1 97 ? -19.006 -4.393 27.769 1.00 42.38 97 ALA A CA 1
ATOM 727 C C . ALA A 1 97 ? -18.012 -5.329 27.050 1.00 42.38 97 ALA A C 1
ATOM 729 O O . ALA A 1 97 ? -16.808 -5.091 27.095 1.00 42.38 97 ALA A O 1
ATOM 730 N N . ALA A 1 98 ? -18.482 -6.394 26.389 1.00 43.31 98 ALA A N 1
ATOM 731 C CA . ALA A 1 98 ? -17.618 -7.458 25.861 1.00 43.31 98 ALA A CA 1
ATOM 732 C C . ALA A 1 98 ? -17.579 -7.586 24.324 1.00 43.31 98 ALA A C 1
ATOM 734 O O . ALA A 1 98 ? -16.873 -8.460 23.816 1.00 43.31 98 ALA A O 1
ATOM 735 N N . SER A 1 99 ? -18.306 -6.752 23.571 1.00 45.88 99 SER A N 1
ATOM 736 C CA . SER A 1 99 ? -18.367 -6.815 22.096 1.00 45.88 99 SER A CA 1
ATOM 737 C C . SER A 1 99 ? -17.339 -5.928 21.379 1.00 45.88 99 SER A C 1
ATOM 739 O O . SER A 1 99 ? -16.889 -6.300 20.300 1.00 45.88 99 SER A O 1
ATOM 741 N N . ALA A 1 100 ? -16.840 -4.870 22.029 1.00 49.50 100 ALA A N 1
ATOM 742 C CA . ALA A 1 100 ? -15.773 -3.999 21.518 1.00 49.50 100 ALA A CA 1
ATOM 743 C C . ALA A 1 100 ? -14.393 -4.646 21.200 1.00 49.50 100 ALA A C 1
ATOM 745 O O . ALA A 1 100 ? -13.617 -4.031 20.465 1.00 49.50 100 ALA A O 1
ATOM 746 N N . PRO A 1 101 ? -13.991 -5.830 21.724 1.00 60.91 101 PRO A N 1
ATOM 747 C CA . PRO A 1 101 ? -12.670 -6.375 21.427 1.00 60.91 101 PRO A CA 1
ATOM 748 C C . PRO A 1 101 ? -12.616 -7.208 20.138 1.00 60.91 101 PRO A C 1
ATOM 750 O O . PRO A 1 101 ? -11.517 -7.470 19.654 1.00 60.91 101 PRO A O 1
ATOM 753 N N . ARG A 1 102 ? -13.739 -7.668 19.564 1.00 67.25 102 ARG A N 1
ATOM 754 C CA . ARG A 1 102 ? -13.680 -8.686 18.496 1.00 67.25 102 ARG A CA 1
ATOM 755 C C . ARG A 1 102 ? -13.290 -8.119 17.131 1.00 67.25 102 ARG A C 1
ATOM 757 O O . ARG A 1 102 ? -12.454 -8.750 16.477 1.00 67.25 102 ARG A O 1
ATOM 764 N N . ALA A 1 103 ? -13.815 -6.973 16.681 1.00 69.31 103 ALA A N 1
ATOM 765 C CA . ALA A 1 103 ? -13.401 -6.435 15.380 1.00 69.31 103 ALA A CA 1
ATOM 766 C C . ALA A 1 103 ? -11.986 -5.853 15.429 1.00 69.31 103 ALA A C 1
ATOM 768 O O . ALA A 1 103 ? -11.214 -6.083 14.499 1.00 69.31 103 ALA A O 1
ATOM 769 N N . LEU A 1 104 ? -11.593 -5.199 16.527 1.00 72.81 104 LEU A N 1
ATOM 770 C CA . LEU A 1 104 ? -10.217 -4.713 16.701 1.00 72.81 104 LEU A CA 1
ATOM 771 C C . LEU A 1 104 ? -9.191 -5.854 16.724 1.00 72.81 104 LEU A C 1
ATOM 773 O O . LEU A 1 104 ? -8.143 -5.739 16.094 1.00 72.81 104 LEU A O 1
ATOM 777 N N . VAL A 1 105 ? -9.503 -6.984 17.371 1.00 78.12 105 VAL A N 1
ATOM 778 C CA . VAL A 1 105 ? -8.647 -8.184 17.338 1.00 78.12 105 VAL A CA 1
ATOM 779 C C . VAL A 1 105 ? -8.557 -8.768 15.926 1.00 78.12 105 VAL A C 1
ATOM 781 O O . VAL A 1 105 ? -7.476 -9.173 15.506 1.00 78.12 105 VAL A O 1
ATOM 784 N N . ARG A 1 106 ? -9.652 -8.776 15.155 1.00 78.56 106 ARG A N 1
ATOM 785 C CA . ARG A 1 106 ? -9.609 -9.194 13.743 1.00 78.56 106 ARG A CA 1
ATOM 786 C C . ARG A 1 106 ? -8.720 -8.272 12.911 1.00 78.56 106 ARG A C 1
ATOM 788 O O . ARG A 1 106 ? -7.885 -8.774 12.170 1.00 78.56 106 ARG A O 1
ATOM 795 N N . VAL A 1 107 ? -8.856 -6.951 13.053 1.00 80.06 107 VAL A N 1
ATOM 796 C CA . VAL A 1 107 ? -8.012 -5.971 12.342 1.00 80.06 107 VAL A CA 1
ATOM 797 C C . VAL A 1 107 ? -6.540 -6.128 12.719 1.00 80.06 107 VAL A C 1
ATOM 799 O O . VAL A 1 107 ? -5.686 -6.087 11.837 1.00 80.06 107 VAL A O 1
ATOM 802 N N . PHE A 1 108 ? -6.246 -6.381 13.997 1.00 80.19 108 PHE A N 1
ATOM 803 C CA . PHE A 1 108 ? -4.896 -6.687 14.459 1.00 80.19 108 PHE A CA 1
ATOM 804 C C . PHE A 1 108 ? -4.316 -7.911 13.740 1.00 80.19 108 PHE A C 1
ATOM 806 O O . PHE A 1 108 ? -3.250 -7.816 13.138 1.00 80.19 108 PHE A O 1
ATOM 813 N N . TRP A 1 109 ? -5.029 -9.042 13.744 1.00 84.25 109 TRP A N 1
ATOM 814 C CA . TRP A 1 109 ? -4.554 -10.273 13.103 1.00 84.25 109 TRP A CA 1
ATOM 815 C C . TRP A 1 109 ? -4.479 -10.171 11.582 1.00 84.25 109 TRP A C 1
ATOM 817 O O . TRP A 1 109 ? -3.563 -10.736 10.995 1.00 84.25 109 TRP A O 1
ATOM 827 N N . ILE A 1 110 ? -5.382 -9.418 10.947 1.00 83.00 110 ILE A N 1
ATOM 828 C CA . ILE A 1 110 ? -5.273 -9.070 9.523 1.00 83.00 110 ILE A CA 1
ATOM 829 C C . ILE A 1 110 ? -3.980 -8.284 9.285 1.00 83.00 110 ILE A C 1
ATOM 831 O O . ILE A 1 110 ? -3.237 -8.607 8.363 1.00 83.00 110 ILE A O 1
ATOM 835 N N . GLY A 1 111 ? -3.676 -7.304 10.142 1.00 78.00 111 GLY A N 1
ATOM 836 C CA . GLY A 1 111 ? -2.429 -6.547 10.090 1.00 78.00 111 GLY A CA 1
ATOM 837 C C . GLY A 1 111 ? -1.194 -7.438 10.232 1.00 78.00 111 GLY A C 1
ATOM 838 O O . GLY A 1 111 ? -0.295 -7.379 9.399 1.00 78.00 111 GLY A O 1
ATOM 839 N N . VAL A 1 112 ? -1.177 -8.326 11.230 1.00 81.38 112 VAL A N 1
ATOM 840 C CA . VAL A 1 112 ? -0.092 -9.300 11.439 1.00 81.38 112 VAL A CA 1
ATOM 841 C C . VAL A 1 112 ? 0.059 -10.231 10.236 1.00 81.38 112 VAL A C 1
ATOM 843 O O . VAL A 1 112 ? 1.173 -10.421 9.755 1.00 81.38 112 VAL A O 1
ATOM 846 N N . ALA A 1 113 ? -1.040 -10.772 9.707 1.00 83.75 113 ALA A N 1
ATOM 847 C CA . ALA A 1 113 ? -1.013 -11.637 8.532 1.00 83.75 113 ALA A CA 1
ATOM 848 C C . ALA A 1 113 ? -0.455 -10.908 7.301 1.00 83.75 113 ALA A C 1
ATOM 850 O O . ALA A 1 113 ? 0.334 -11.488 6.560 1.00 83.75 113 ALA A O 1
ATOM 851 N N . LEU A 1 114 ? -0.807 -9.634 7.111 1.00 84.50 114 LEU A N 1
ATOM 852 C CA . LEU A 1 114 ? -0.261 -8.774 6.057 1.00 84.50 114 LEU A CA 1
ATOM 853 C C . LEU A 1 114 ? 1.246 -8.547 6.219 1.00 84.50 114 LEU A C 1
ATOM 855 O O . LEU A 1 114 ? 1.973 -8.670 5.239 1.00 84.50 114 LEU A O 1
ATOM 859 N N . VAL A 1 115 ? 1.729 -8.283 7.438 1.00 80.94 115 VAL A N 1
ATOM 860 C CA . VAL A 1 115 ? 3.173 -8.158 7.704 1.00 80.94 115 VAL A CA 1
ATOM 861 C C . VAL A 1 115 ? 3.895 -9.463 7.391 1.00 80.94 115 VAL A C 1
ATOM 863 O O . VAL A 1 115 ? 4.871 -9.445 6.651 1.00 80.94 115 VAL A O 1
ATOM 866 N N . VAL A 1 116 ? 3.402 -10.593 7.905 1.00 84.56 116 VAL A N 1
ATOM 867 C CA . VAL A 1 116 ? 4.006 -11.911 7.658 1.00 84.56 116 VAL A CA 1
ATOM 868 C C . VAL A 1 116 ? 4.013 -12.228 6.165 1.00 84.56 116 VAL A C 1
ATOM 870 O O . VAL A 1 116 ? 5.047 -12.611 5.634 1.00 84.56 116 VAL A O 1
ATOM 873 N N . THR A 1 117 ? 2.895 -12.009 5.471 1.00 83.31 117 THR A N 1
ATOM 874 C CA . THR A 1 117 ? 2.797 -12.224 4.019 1.00 83.31 117 THR A CA 1
ATOM 875 C C . THR A 1 117 ? 3.764 -11.319 3.261 1.00 83.31 117 THR A C 1
ATOM 877 O O . THR A 1 117 ? 4.430 -11.777 2.342 1.00 83.31 117 THR A O 1
ATOM 880 N N . GLY A 1 118 ? 3.874 -10.049 3.654 1.00 81.50 118 GLY A N 1
ATOM 881 C CA . GLY A 1 118 ? 4.800 -9.102 3.046 1.00 81.50 118 GLY A CA 1
ATOM 882 C C . GLY A 1 118 ? 6.267 -9.481 3.255 1.00 81.50 118 GLY A C 1
ATOM 883 O O . GLY A 1 118 ? 7.037 -9.407 2.309 1.00 81.50 118 GLY A O 1
ATOM 884 N N . LEU A 1 119 ? 6.642 -9.951 4.448 1.00 81.75 119 LEU A N 1
ATOM 885 C CA . LEU A 1 119 ? 7.995 -10.445 4.733 1.00 81.75 119 LEU A CA 1
ATOM 886 C C . LEU A 1 119 ? 8.312 -11.726 3.957 1.00 81.75 119 LEU A C 1
ATOM 888 O O . LEU A 1 119 ? 9.392 -11.846 3.389 1.00 81.75 119 LEU A O 1
ATOM 892 N N . VAL A 1 120 ? 7.361 -12.664 3.896 1.00 83.06 120 VAL A N 1
ATOM 893 C CA . VAL A 1 120 ? 7.500 -13.869 3.067 1.00 83.06 120 VAL A CA 1
ATOM 894 C C . VAL A 1 120 ? 7.709 -13.468 1.616 1.00 83.06 120 VAL A C 1
ATOM 896 O O . VAL A 1 120 ? 8.639 -13.967 1.004 1.00 83.06 120 VAL A O 1
ATOM 899 N N . LEU A 1 121 ? 6.901 -12.537 1.097 1.00 81.81 121 LEU A N 1
ATOM 900 C CA . LEU A 1 121 ? 7.061 -12.018 -0.256 1.00 81.81 121 LEU A CA 1
ATOM 901 C C . LEU A 1 121 ? 8.428 -11.367 -0.451 1.00 81.81 121 LEU A C 1
ATOM 903 O O . LEU A 1 121 ? 9.050 -11.680 -1.445 1.00 81.81 121 LEU A O 1
ATOM 907 N N . GLN A 1 122 ? 8.931 -10.541 0.469 1.00 81.44 122 GLN A N 1
ATOM 908 C CA . GLN A 1 122 ? 10.258 -9.916 0.342 1.00 81.44 122 GLN A CA 1
ATOM 909 C C . GLN A 1 122 ? 11.384 -10.945 0.185 1.00 81.44 122 GLN A C 1
ATOM 911 O O . GLN A 1 122 ? 12.220 -10.822 -0.709 1.00 81.44 122 GLN A O 1
ATOM 916 N N . GLU A 1 123 ? 11.379 -11.981 1.022 1.00 79.75 123 GLU A N 1
ATOM 917 C CA . GLU A 1 123 ? 12.390 -13.041 0.982 1.00 79.75 123 GLU A CA 1
ATOM 918 C C . GLU A 1 123 ? 12.197 -13.971 -0.226 1.00 79.75 123 GLU A C 1
ATOM 920 O O . GLU A 1 123 ? 13.156 -14.372 -0.889 1.00 79.75 123 GLU A O 1
ATOM 925 N N . SER A 1 124 ? 10.947 -14.309 -0.553 1.00 78.62 124 SER A N 1
ATOM 926 C CA . SER A 1 124 ? 10.637 -15.295 -1.585 1.00 78.62 124 SER A CA 1
ATOM 927 C C . SER A 1 124 ? 10.619 -14.712 -2.995 1.00 78.62 124 SER A C 1
ATOM 929 O O . SER A 1 124 ? 10.980 -15.426 -3.924 1.00 78.62 124 SER A O 1
ATOM 931 N N . LEU A 1 125 ? 10.247 -13.440 -3.195 1.00 72.38 125 LEU A N 1
ATOM 932 C CA . LEU A 1 125 ? 10.238 -12.804 -4.519 1.00 72.38 125 LEU A CA 1
ATOM 933 C C . LEU A 1 125 ? 11.634 -12.756 -5.110 1.00 72.38 125 LEU A C 1
ATOM 935 O O . LEU A 1 125 ? 11.788 -13.065 -6.286 1.00 72.38 125 LEU A O 1
ATOM 939 N N . ALA A 1 126 ? 12.637 -12.387 -4.313 1.00 71.31 126 ALA A N 1
ATOM 940 C CA . ALA A 1 126 ? 14.012 -12.316 -4.786 1.00 71.31 126 ALA A CA 1
ATOM 941 C C . ALA A 1 126 ? 14.509 -13.698 -5.243 1.00 71.31 126 ALA A C 1
ATOM 943 O O . ALA A 1 126 ? 15.069 -13.822 -6.333 1.00 71.31 126 ALA A O 1
ATOM 944 N N . ALA A 1 127 ? 14.228 -14.741 -4.454 1.00 74.56 127 ALA A N 1
ATOM 945 C CA . ALA A 1 127 ? 14.568 -16.121 -4.795 1.00 74.56 127 ALA A CA 1
ATOM 946 C C . ALA A 1 127 ? 13.813 -16.610 -6.045 1.00 74.56 127 ALA A C 1
ATOM 948 O O . ALA A 1 127 ? 14.423 -17.109 -6.987 1.00 74.56 127 ALA A O 1
ATOM 949 N N . TRP A 1 128 ? 12.496 -16.394 -6.105 1.00 76.94 128 TRP A N 1
ATOM 950 C CA . TRP A 1 128 ? 11.668 -16.812 -7.238 1.00 76.94 128 TRP A CA 1
ATOM 951 C C . TRP A 1 128 ? 12.014 -16.068 -8.521 1.00 76.94 128 TRP A C 1
ATOM 953 O O . TRP A 1 128 ? 12.045 -16.680 -9.583 1.00 76.94 128 TRP A O 1
ATOM 963 N N . GLN A 1 129 ? 12.299 -14.767 -8.455 1.00 72.19 129 GLN A N 1
ATOM 964 C CA . GLN A 1 129 ? 12.757 -14.014 -9.620 1.00 72.19 129 GLN A CA 1
ATOM 965 C C . GLN A 1 129 ? 14.077 -14.578 -10.138 1.00 72.19 129 GLN A C 1
ATOM 967 O O . GLN A 1 129 ? 14.200 -14.777 -11.344 1.00 72.19 129 GLN A O 1
ATOM 972 N N . HIS A 1 130 ? 15.031 -14.878 -9.252 1.00 70.19 130 HIS A N 1
ATOM 973 C CA . HIS A 1 130 ? 16.313 -15.457 -9.644 1.00 70.19 130 HIS A CA 1
ATOM 974 C C . HIS A 1 130 ? 16.143 -16.805 -10.363 1.00 70.19 130 HIS A C 1
ATOM 976 O O . HIS A 1 130 ? 16.687 -16.982 -11.454 1.00 70.19 130 HIS A O 1
ATOM 982 N N . ASP A 1 131 ? 15.312 -17.696 -9.821 1.00 74.06 131 ASP A N 1
ATOM 983 C CA . ASP A 1 131 ? 15.015 -18.997 -10.434 1.00 74.06 131 ASP A CA 1
ATOM 984 C C . ASP A 1 131 ? 14.281 -18.850 -11.781 1.00 74.06 131 ASP A C 1
ATOM 986 O O . ASP A 1 131 ? 14.567 -19.563 -12.745 1.00 74.06 131 ASP A O 1
ATOM 990 N N . LEU A 1 132 ? 13.359 -17.887 -11.884 1.00 70.00 132 LEU A N 1
ATOM 991 C CA . LEU A 1 132 ? 12.549 -17.656 -13.085 1.00 70.00 132 LEU A CA 1
ATOM 992 C C . LEU A 1 132 ? 13.307 -16.938 -14.209 1.00 70.00 132 LEU A C 1
ATOM 994 O O . LEU A 1 132 ? 12.963 -17.125 -15.375 1.00 70.00 132 LEU A O 1
ATOM 998 N N . PHE A 1 133 ? 14.341 -16.145 -13.911 1.00 65.38 133 PHE A N 1
ATOM 999 C CA . PHE A 1 133 ? 15.195 -15.544 -14.947 1.00 65.38 133 PHE A CA 1
ATOM 1000 C C . PHE A 1 133 ? 16.044 -16.584 -15.693 1.00 65.38 133 PHE A C 1
ATOM 1002 O O . PHE A 1 133 ? 16.427 -16.336 -16.836 1.00 65.38 133 PHE A O 1
ATOM 1009 N N . GLY A 1 134 ? 16.302 -17.747 -15.083 1.00 63.88 134 GLY A N 1
ATOM 1010 C CA . GLY A 1 134 ? 16.968 -18.883 -15.726 1.00 63.88 134 GLY A CA 1
ATOM 1011 C C . GLY A 1 134 ? 16.036 -19.793 -16.537 1.00 63.88 134 GLY A C 1
ATOM 1012 O O . GLY A 1 134 ? 16.519 -20.652 -17.275 1.00 63.88 134 GLY A O 1
ATOM 1013 N N . ALA A 1 135 ? 14.714 -19.626 -16.425 1.00 62.25 135 ALA A N 1
ATOM 1014 C CA . ALA A 1 135 ? 13.739 -20.461 -17.119 1.00 62.25 135 ALA A CA 1
ATOM 1015 C C . ALA A 1 135 ? 13.553 -20.001 -18.578 1.00 62.25 135 ALA A C 1
ATOM 1017 O O . ALA A 1 135 ? 13.096 -18.891 -18.844 1.00 62.25 135 ALA A O 1
ATOM 1018 N N . VAL A 1 136 ? 13.889 -20.873 -19.534 1.00 60.59 136 VAL A N 1
ATOM 1019 C CA . VAL A 1 136 ? 13.788 -20.608 -20.988 1.00 60.59 136 VAL A CA 1
ATOM 1020 C C . VAL A 1 136 ? 12.360 -20.832 -21.518 1.00 60.59 136 VAL A C 1
ATOM 1022 O O . VAL A 1 136 ? 12.027 -20.433 -22.634 1.00 60.59 136 VAL A O 1
ATOM 1025 N N . ASP A 1 137 ? 11.488 -21.438 -20.711 1.00 74.94 137 ASP A N 1
ATOM 1026 C CA . ASP A 1 137 ? 10.142 -21.822 -21.125 1.00 74.94 137 ASP A CA 1
ATOM 1027 C C . ASP A 1 137 ? 9.133 -20.667 -21.044 1.00 74.94 137 ASP A C 1
ATOM 1029 O O . ASP A 1 137 ? 9.140 -19.852 -20.119 1.00 74.94 137 ASP A O 1
ATOM 1033 N N . VAL A 1 138 ? 8.172 -20.661 -21.978 1.00 70.81 138 VAL A N 1
ATOM 1034 C CA . VAL A 1 138 ? 7.063 -19.685 -22.053 1.00 70.81 138 VAL A CA 1
ATOM 1035 C C . VAL A 1 138 ? 6.286 -19.596 -20.730 1.00 70.81 138 VAL A C 1
ATOM 1037 O O . VAL A 1 138 ? 5.867 -18.513 -20.324 1.00 70.81 138 VAL A O 1
ATOM 1040 N N . ALA A 1 139 ? 6.142 -20.718 -20.017 1.00 73.62 139 ALA A N 1
ATOM 1041 C CA . ALA A 1 139 ? 5.507 -20.760 -18.702 1.00 73.62 139 ALA A CA 1
ATOM 1042 C C . ALA A 1 139 ? 6.298 -19.980 -17.635 1.00 73.62 139 ALA A C 1
ATOM 1044 O O . ALA A 1 139 ? 5.691 -19.287 -16.821 1.00 73.62 139 ALA A O 1
ATOM 1045 N N . GLY A 1 140 ? 7.635 -20.027 -17.668 1.00 72.56 140 GLY A N 1
ATOM 1046 C CA . GLY A 1 140 ? 8.499 -19.248 -16.774 1.00 72.56 140 GLY A CA 1
ATOM 1047 C C . GLY A 1 140 ? 8.364 -17.743 -17.011 1.00 72.56 140 GLY A C 1
ATOM 1048 O O . GLY A 1 140 ? 8.265 -16.974 -16.054 1.00 72.56 140 GLY A O 1
ATOM 1049 N N . GLY A 1 141 ? 8.238 -17.330 -18.277 1.00 74.69 141 GLY A N 1
ATOM 1050 C CA . GLY A 1 141 ? 7.946 -15.943 -18.650 1.00 74.69 141 GLY A CA 1
ATOM 1051 C C . GLY A 1 141 ? 6.608 -15.443 -18.094 1.00 74.69 141 GLY A C 1
ATOM 1052 O O . GLY A 1 141 ? 6.563 -14.389 -17.465 1.00 74.69 141 GLY A O 1
ATOM 1053 N N . ILE A 1 142 ? 5.536 -16.230 -18.239 1.00 78.88 142 ILE A N 1
ATOM 1054 C CA . ILE A 1 142 ? 4.204 -15.873 -17.716 1.00 78.88 142 ILE A CA 1
ATOM 1055 C C . ILE A 1 142 ? 4.219 -15.768 -16.186 1.00 78.88 142 ILE A C 1
ATOM 1057 O O . ILE A 1 142 ? 3.672 -14.819 -15.626 1.00 78.88 142 ILE A O 1
ATOM 1061 N N . VAL A 1 143 ? 4.853 -16.723 -15.497 1.00 78.06 143 VAL A N 1
ATOM 1062 C CA . VAL A 1 143 ? 4.943 -16.703 -14.030 1.00 78.06 143 VAL A CA 1
ATOM 1063 C C . VAL A 1 143 ? 5.741 -15.491 -13.555 1.00 78.06 143 VAL A C 1
ATOM 1065 O O . VAL A 1 143 ? 5.301 -14.820 -12.624 1.00 78.06 143 VAL A O 1
ATOM 1068 N N . ARG A 1 144 ? 6.853 -15.155 -14.220 1.00 78.19 144 ARG A N 1
ATOM 1069 C CA . ARG A 1 144 ? 7.639 -13.947 -13.933 1.00 78.19 144 ARG A CA 1
ATOM 1070 C C . ARG A 1 144 ? 6.804 -12.679 -14.092 1.00 78.19 144 ARG A C 1
ATOM 1072 O O . ARG A 1 144 ? 6.840 -11.829 -13.206 1.00 78.19 144 ARG A O 1
ATOM 1079 N N . ASP A 1 145 ? 6.038 -12.566 -15.173 1.00 77.19 145 ASP A N 1
ATOM 1080 C CA . ASP A 1 145 ? 5.213 -11.385 -15.438 1.00 77.19 145 ASP A CA 1
ATOM 1081 C C . ASP A 1 145 ? 4.085 -11.244 -14.403 1.00 77.19 145 ASP A C 1
ATOM 1083 O O . ASP A 1 145 ? 3.838 -10.144 -13.913 1.00 77.19 145 ASP A O 1
ATOM 1087 N N . ILE A 1 146 ? 3.457 -12.349 -13.981 1.00 79.62 146 ILE A N 1
ATOM 1088 C CA . ILE A 1 146 ? 2.479 -12.352 -12.877 1.00 79.62 146 ILE A CA 1
ATOM 1089 C C . ILE A 1 146 ? 3.145 -11.935 -11.560 1.00 79.62 146 ILE A C 1
ATOM 1091 O O . ILE A 1 146 ? 2.589 -11.124 -10.814 1.00 79.62 146 ILE A O 1
ATOM 1095 N N . LEU A 1 147 ? 4.339 -12.460 -11.273 1.00 80.06 147 LEU A N 1
ATOM 1096 C CA . LEU A 1 147 ? 5.098 -12.121 -10.070 1.00 80.06 147 LEU A CA 1
ATOM 1097 C C . LEU A 1 147 ? 5.446 -10.628 -10.035 1.00 80.06 147 LEU A C 1
ATOM 1099 O O . LEU A 1 147 ? 5.386 -9.998 -8.983 1.00 80.06 147 LEU A O 1
ATOM 1103 N N . TRP A 1 148 ? 5.773 -10.046 -11.186 1.00 78.06 148 TRP A N 1
ATOM 1104 C CA . TRP A 1 148 ? 6.088 -8.627 -11.308 1.00 78.06 148 TRP A CA 1
ATOM 1105 C C . TRP A 1 148 ? 4.830 -7.754 -11.215 1.00 78.06 148 TRP A C 1
ATOM 1107 O O . TRP A 1 148 ? 4.817 -6.748 -10.508 1.00 78.06 148 TRP A O 1
ATOM 1117 N N . LEU A 1 149 ? 3.747 -8.164 -11.881 1.00 79.50 149 LEU A N 1
ATOM 1118 C CA . LEU A 1 149 ? 2.493 -7.413 -11.945 1.00 79.50 149 LEU A CA 1
ATOM 1119 C C . LEU A 1 149 ? 1.719 -7.435 -10.622 1.00 79.50 149 LEU A C 1
ATOM 1121 O O . LEU A 1 149 ? 1.024 -6.473 -10.306 1.00 79.50 149 LEU A O 1
ATOM 1125 N N . VAL A 1 150 ? 1.808 -8.527 -9.861 1.00 80.00 150 VAL A N 1
ATOM 1126 C CA . VAL A 1 150 ? 1.028 -8.725 -8.629 1.00 80.00 150 VAL A CA 1
ATOM 1127 C C . VAL A 1 150 ? 1.924 -8.774 -7.400 1.00 80.00 150 VAL A C 1
ATOM 1129 O O . VAL A 1 150 ? 1.618 -8.128 -6.399 1.00 80.00 150 VAL A O 1
ATOM 1132 N N . GLY A 1 151 ? 3.039 -9.499 -7.470 1.00 78.31 151 GLY A N 1
ATOM 1133 C CA . GLY A 1 151 ? 3.941 -9.704 -6.338 1.00 78.31 151 GLY A CA 1
ATOM 1134 C C . GLY A 1 151 ? 4.617 -8.415 -5.880 1.00 78.31 151 GLY A C 1
ATOM 1135 O O . GLY A 1 151 ? 4.510 -8.080 -4.705 1.00 78.31 151 GLY A O 1
ATOM 1136 N N . ALA A 1 152 ? 5.232 -7.648 -6.787 1.00 75.06 152 ALA A N 1
ATOM 1137 C CA . ALA A 1 152 ? 5.935 -6.416 -6.409 1.00 75.06 152 ALA A CA 1
ATOM 1138 C C . ALA A 1 152 ? 4.995 -5.327 -5.830 1.00 75.06 152 ALA A C 1
ATOM 1140 O O . ALA A 1 152 ? 5.323 -4.729 -4.801 1.00 75.06 152 ALA A O 1
ATOM 1141 N N . PRO A 1 153 ? 3.790 -5.086 -6.393 1.00 80.12 153 PRO A N 1
ATOM 1142 C CA . PRO A 1 153 ? 2.781 -4.240 -5.752 1.00 80.12 153 PRO A CA 1
ATOM 1143 C C . PRO A 1 153 ? 2.346 -4.732 -4.372 1.00 80.12 153 PRO A C 1
ATOM 1145 O O . PRO A 1 153 ? 2.188 -3.930 -3.448 1.00 80.12 153 PRO A O 1
ATOM 1148 N N . LEU A 1 154 ? 2.138 -6.043 -4.231 1.00 80.62 154 LEU A N 1
ATOM 1149 C CA . LEU A 1 154 ? 1.684 -6.642 -2.984 1.00 80.62 154 LEU A CA 1
ATOM 1150 C C . LEU A 1 154 ? 2.761 -6.541 -1.901 1.00 80.62 154 LEU A C 1
ATOM 1152 O O . LEU A 1 154 ? 2.446 -6.143 -0.785 1.00 80.62 154 LEU A O 1
ATOM 1156 N N . GLU A 1 155 ? 4.021 -6.807 -2.236 1.00 81.81 155 GLU A N 1
ATOM 1157 C CA . GLU A 1 155 ? 5.180 -6.638 -1.355 1.00 81.81 155 GLU A CA 1
ATOM 1158 C C . GLU A 1 155 ? 5.279 -5.196 -0.833 1.00 81.81 155 GLU A C 1
ATOM 1160 O O . GLU A 1 155 ? 5.393 -4.964 0.374 1.00 81.81 155 GLU A O 1
ATOM 1165 N N . ALA A 1 156 ? 5.144 -4.213 -1.730 1.00 79.50 156 ALA A N 1
ATOM 1166 C CA . ALA A 1 156 ? 5.248 -2.799 -1.386 1.00 79.50 156 ALA A CA 1
ATOM 1167 C C . ALA A 1 156 ? 4.146 -2.324 -0.423 1.00 79.50 156 ALA A C 1
ATOM 1169 O O . ALA A 1 156 ? 4.371 -1.399 0.361 1.00 79.50 156 ALA A O 1
ATOM 1170 N N . VAL A 1 157 ? 2.955 -2.931 -0.481 1.00 82.69 157 VAL A N 1
ATOM 1171 C CA . VAL A 1 157 ? 1.771 -2.523 0.294 1.00 82.69 157 VAL A CA 1
ATOM 1172 C C . VAL A 1 157 ? 1.569 -3.362 1.556 1.00 82.69 157 VAL A C 1
ATOM 1174 O O . VAL A 1 157 ? 1.128 -2.823 2.572 1.00 82.69 157 VAL A O 1
ATOM 1177 N N . ALA A 1 158 ? 1.888 -4.655 1.521 1.00 83.31 158 ALA A N 1
ATOM 1178 C CA . ALA A 1 158 ? 1.522 -5.605 2.566 1.00 83.31 158 ALA A CA 1
ATOM 1179 C C . ALA A 1 158 ? 2.158 -5.265 3.918 1.00 83.31 158 ALA A C 1
ATOM 1181 O O . ALA A 1 158 ? 1.444 -5.157 4.915 1.00 83.31 158 ALA A O 1
ATOM 1182 N N . VAL A 1 159 ? 3.472 -5.013 3.955 1.00 81.81 159 VAL A N 1
ATOM 1183 C CA . VAL A 1 159 ? 4.162 -4.686 5.215 1.00 81.81 159 VAL A CA 1
ATOM 1184 C C . VAL A 1 159 ? 3.694 -3.342 5.783 1.00 81.81 159 VAL A C 1
ATOM 1186 O O . VAL A 1 159 ? 3.250 -3.324 6.934 1.00 81.81 159 VAL A O 1
ATOM 1189 N N . PRO A 1 160 ? 3.716 -2.218 5.037 1.00 81.81 160 PRO A N 1
ATOM 1190 C CA . PRO A 1 160 ? 3.355 -0.930 5.625 1.00 81.81 160 PRO A CA 1
ATOM 1191 C C . PRO A 1 160 ? 1.882 -0.874 6.045 1.00 81.81 160 PRO A C 1
ATOM 1193 O O . PRO A 1 160 ? 1.568 -0.355 7.116 1.00 81.81 160 PRO A O 1
ATOM 1196 N N . LEU A 1 161 ? 0.975 -1.459 5.253 1.00 81.94 161 LEU A N 1
ATOM 1197 C CA . LEU A 1 161 ? -0.438 -1.553 5.622 1.00 81.94 161 LEU A CA 1
ATOM 1198 C C . LEU A 1 161 ? -0.629 -2.447 6.851 1.00 81.94 161 LEU A C 1
ATOM 1200 O O . LEU A 1 161 ? -1.370 -2.086 7.764 1.00 81.94 161 LEU A O 1
ATOM 1204 N N . GLY A 1 162 ? 0.059 -3.588 6.900 1.00 78.44 162 GLY A N 1
ATOM 1205 C CA . GLY A 1 162 ? -0.007 -4.512 8.024 1.00 78.44 162 GLY A CA 1
ATOM 1206 C C . GLY A 1 162 ? 0.444 -3.872 9.337 1.00 78.44 162 GLY A C 1
ATOM 1207 O O . GLY A 1 162 ? -0.257 -3.974 10.347 1.00 78.44 162 GLY A O 1
ATOM 1208 N N . VAL A 1 163 ? 1.556 -3.127 9.308 1.00 82.50 163 VAL A N 1
ATOM 1209 C CA . VAL A 1 163 ? 2.060 -2.363 10.460 1.00 82.50 163 VAL A CA 1
ATOM 1210 C C . VAL A 1 163 ? 1.042 -1.318 10.907 1.00 82.50 163 VAL A C 1
ATOM 1212 O O . VAL A 1 163 ? 0.750 -1.233 12.101 1.00 82.50 163 VAL A O 1
ATOM 1215 N N . LEU A 1 164 ? 0.458 -0.553 9.981 1.00 84.06 164 LEU A N 1
ATOM 1216 C CA . LEU A 1 164 ? -0.541 0.471 10.305 1.00 84.06 164 LEU A CA 1
ATOM 1217 C C . LEU A 1 164 ? -1.811 -0.121 10.932 1.00 84.06 164 LEU A C 1
ATOM 1219 O O . LEU A 1 164 ? -2.341 0.438 11.890 1.00 84.06 164 LEU A O 1
ATOM 1223 N N . LEU A 1 165 ? -2.290 -1.264 10.437 1.00 82.06 165 LEU A N 1
ATOM 1224 C CA . LEU A 1 165 ? -3.467 -1.939 10.994 1.00 82.06 165 LEU A CA 1
ATOM 1225 C C . LEU A 1 165 ? -3.182 -2.533 12.380 1.00 82.06 165 LEU A C 1
ATOM 1227 O O . LEU A 1 165 ? -3.977 -2.358 13.310 1.00 82.06 165 LEU A O 1
ATOM 1231 N N . ALA A 1 166 ? -2.036 -3.197 12.546 1.00 79.44 166 ALA A N 1
ATOM 1232 C CA . ALA A 1 166 ? -1.636 -3.776 13.824 1.00 79.44 166 ALA A CA 1
ATOM 1233 C C . ALA A 1 166 ? -1.428 -2.684 14.885 1.00 79.44 166 ALA A C 1
ATOM 1235 O O . ALA A 1 166 ? -2.009 -2.747 15.965 1.00 79.44 166 ALA A O 1
ATOM 1236 N N . THR A 1 167 ? -0.676 -1.631 14.565 1.00 80.88 167 THR A N 1
ATOM 1237 C CA . THR A 1 167 ? -0.440 -0.512 15.493 1.00 80.88 167 THR A CA 1
ATOM 1238 C C . THR A 1 167 ? -1.710 0.293 15.759 1.00 80.88 167 THR A C 1
ATOM 1240 O O . THR A 1 167 ? -2.024 0.560 16.918 1.00 80.88 167 THR A O 1
ATOM 1243 N N . GLY A 1 168 ? -2.496 0.612 14.727 1.00 77.25 168 GLY A N 1
ATOM 1244 C CA . GLY A 1 168 ? -3.754 1.347 14.863 1.00 77.25 168 GLY A CA 1
ATOM 1245 C C . GLY A 1 168 ? -4.771 0.624 15.747 1.00 77.25 168 GLY A C 1
ATOM 1246 O O . GLY A 1 168 ? -5.380 1.241 16.620 1.00 77.25 168 GLY A O 1
ATOM 1247 N N . SER A 1 169 ? -4.905 -0.696 15.593 1.00 78.94 169 SER A N 1
ATOM 1248 C CA . SER A 1 169 ? -5.788 -1.503 16.448 1.00 78.94 169 SER A CA 1
ATOM 1249 C C . SER A 1 169 ? -5.324 -1.553 17.910 1.00 78.94 169 SER A C 1
ATOM 1251 O O . SER A 1 169 ? -6.159 -1.468 18.813 1.00 78.94 169 SER A O 1
ATOM 1253 N N . LEU A 1 170 ? -4.012 -1.623 18.165 1.00 79.06 170 LEU A N 1
ATOM 1254 C CA . LEU A 1 170 ? -3.451 -1.571 19.520 1.00 79.06 170 LEU A CA 1
ATOM 1255 C C . LEU A 1 170 ? -3.660 -0.209 20.185 1.00 79.06 170 LEU A C 1
ATOM 1257 O O . LEU A 1 170 ? -4.073 -0.163 21.342 1.00 79.06 170 LEU A O 1
ATOM 1261 N N . VAL A 1 171 ? -3.421 0.889 19.461 1.00 79.69 171 VAL A N 1
ATOM 1262 C CA . VAL A 1 171 ? -3.619 2.255 19.974 1.00 79.69 171 VAL A CA 1
ATOM 1263 C C . VAL A 1 171 ? -5.075 2.465 20.376 1.00 79.69 171 VAL A C 1
ATOM 1265 O O . VAL A 1 171 ? -5.350 2.913 21.487 1.00 79.69 171 VAL A O 1
ATOM 1268 N N . VAL A 1 172 ? -6.021 2.072 19.522 1.00 76.38 172 VAL A N 1
ATOM 1269 C CA . VAL A 1 172 ? -7.452 2.177 19.839 1.00 76.38 172 VAL A CA 1
ATOM 1270 C C . VAL A 1 172 ? -7.813 1.324 21.053 1.00 76.38 172 VAL A C 1
ATOM 1272 O O . VAL A 1 172 ? -8.522 1.794 21.941 1.00 76.38 172 VAL A O 1
ATOM 1275 N N . ARG A 1 173 ? -7.293 0.095 21.140 1.00 73.19 173 ARG A N 1
ATOM 1276 C CA . ARG A 1 173 ? -7.528 -0.787 22.291 1.00 73.19 173 ARG A CA 1
ATOM 1277 C C . ARG A 1 173 ? -6.961 -0.215 23.595 1.00 73.19 173 ARG A C 1
ATOM 1279 O O . ARG A 1 173 ? -7.592 -0.370 24.635 1.00 73.19 173 ARG A O 1
ATOM 1286 N N . ALA A 1 174 ? -5.803 0.442 23.546 1.00 72.81 174 ALA A N 1
ATOM 1287 C CA . ALA A 1 174 ? -5.186 1.088 24.704 1.00 72.81 174 ALA A CA 1
ATOM 1288 C C . ALA A 1 174 ? -5.942 2.351 25.148 1.00 72.81 174 ALA A C 1
ATOM 1290 O O . ALA A 1 174 ? -6.010 2.641 26.339 1.00 72.81 174 ALA A O 1
ATOM 1291 N N . LEU A 1 175 ? -6.535 3.085 24.202 1.00 70.38 175 LEU A N 1
ATOM 1292 C CA . LEU A 1 175 ? -7.298 4.304 24.475 1.00 70.38 175 LEU A CA 1
ATOM 1293 C C . LEU A 1 175 ? -8.748 4.034 24.900 1.00 70.38 175 LEU A C 1
ATOM 1295 O O . LEU A 1 175 ? -9.315 4.839 25.633 1.00 70.38 175 LEU A O 1
ATOM 1299 N N . ALA A 1 176 ? -9.343 2.907 24.501 1.00 65.81 176 ALA A N 1
ATOM 1300 C CA . ALA A 1 176 ? -10.699 2.506 24.890 1.00 65.81 176 ALA A CA 1
ATOM 1301 C C . ALA A 1 176 ? -10.999 2.633 26.406 1.00 65.81 176 ALA A C 1
ATOM 1303 O O . ALA A 1 176 ? -12.009 3.247 26.748 1.00 65.81 176 ALA A O 1
ATOM 1304 N N . PRO A 1 177 ? -10.150 2.152 27.339 1.00 58.88 177 PRO A N 1
ATOM 1305 C CA . PRO A 1 177 ? -10.396 2.317 28.776 1.00 58.88 177 PRO A CA 1
ATOM 1306 C C . PRO A 1 177 ? -10.287 3.770 29.274 1.00 58.88 177 PRO A C 1
ATOM 1308 O O . PRO A 1 177 ? -10.927 4.114 30.265 1.00 58.88 177 PRO A O 1
ATOM 1311 N N . ALA A 1 178 ? -9.533 4.644 28.596 1.00 59.62 178 ALA A N 1
ATOM 1312 C CA . ALA A 1 178 ? -9.360 6.043 29.006 1.00 59.62 178 ALA A CA 1
ATOM 1313 C C . ALA A 1 178 ? -10.615 6.903 28.763 1.00 59.62 178 ALA A C 1
ATOM 1315 O O . ALA A 1 178 ? -10.827 7.893 29.458 1.00 59.62 178 ALA A O 1
ATOM 1316 N N . PHE A 1 179 ? -11.465 6.514 27.808 1.00 53.56 179 PHE A N 1
ATOM 1317 C CA . PHE A 1 179 ? -12.727 7.200 27.502 1.00 53.56 179 PHE A CA 1
ATOM 1318 C C . PHE A 1 179 ? -13.941 6.633 28.257 1.00 53.56 179 PHE A C 1
ATOM 1320 O O . PHE A 1 179 ? -14.996 7.263 28.261 1.00 53.56 179 PHE A O 1
ATOM 1327 N N . ILE A 1 180 ? -13.807 5.462 28.894 1.00 50.53 180 ILE A N 1
ATOM 1328 C CA . ILE A 1 180 ? -14.908 4.761 29.580 1.00 50.53 180 ILE A CA 1
ATOM 1329 C C . ILE A 1 180 ? -14.956 5.075 31.086 1.00 50.53 180 ILE A C 1
ATOM 1331 O O . ILE A 1 180 ? -15.969 4.796 31.721 1.00 50.53 180 ILE A O 1
ATOM 1335 N N . HIS A 1 181 ? -13.941 5.724 31.672 1.00 40.03 181 HIS A N 1
ATOM 1336 C CA . HIS A 1 181 ? -14.045 6.215 33.050 1.00 40.03 181 HIS A CA 1
ATOM 1337 C C . HIS A 1 181 ? -14.749 7.583 33.113 1.00 40.03 181 HIS A C 1
ATOM 1339 O O . HIS A 1 181 ? -14.182 8.588 32.673 1.00 40.03 181 HIS A O 1
ATOM 1345 N N . PRO A 1 182 ? -15.974 7.661 33.672 1.00 45.59 182 PRO A N 1
ATOM 1346 C CA . PRO A 1 182 ? -16.638 8.925 33.915 1.00 45.59 182 PRO A CA 1
ATOM 1347 C C . PRO A 1 182 ? -16.004 9.613 35.123 1.00 45.59 182 PRO A C 1
ATOM 1349 O O . PRO A 1 182 ? -15.540 8.973 36.066 1.00 45.59 182 PRO A O 1
ATOM 1352 N N . ARG A 1 183 ? -16.055 10.944 35.092 1.00 48.81 183 ARG A N 1
ATOM 1353 C CA . ARG A 1 183 ? -15.871 11.830 36.241 1.00 48.81 183 ARG A CA 1
ATOM 1354 C C . ARG A 1 183 ? -16.506 11.236 37.503 1.00 48.81 183 ARG A C 1
ATOM 1356 O O . ARG A 1 183 ? -17.728 11.136 37.567 1.00 48.81 183 ARG A O 1
ATOM 1363 N N . VAL A 1 184 ? -15.691 10.942 38.510 1.00 48.03 184 VAL A N 1
ATOM 1364 C CA . VAL A 1 184 ? -16.126 10.958 39.909 1.00 48.03 184 VAL A CA 1
ATOM 1365 C C . VAL A 1 184 ? -15.013 11.590 40.739 1.00 48.03 184 VAL A C 1
ATOM 1367 O O . VAL A 1 184 ? -14.051 10.928 41.117 1.00 48.03 184 VAL A O 1
ATOM 1370 N N . SER A 1 185 ? -15.158 12.890 40.976 1.00 45.09 185 SER A N 1
ATOM 1371 C CA . SER A 1 185 ? -14.794 13.578 42.219 1.00 45.09 185 SER A CA 1
ATOM 1372 C C . SER A 1 185 ? -15.501 14.925 42.227 1.00 45.09 185 SER A C 1
ATOM 1374 O O . SER A 1 185 ? -15.233 15.698 41.275 1.00 45.09 185 SER A O 1
#

Foldseek 3Di:
DDPPQDLVNLLVQLVVLQVQLCCLQPPVLVVCCVVPNPVSNPDPVSVVVNCCRNPVSNLSSLLSNLVSLLVVLQVVLPDPPDPPPDDDDDDDCDPSPPSRLPSLVVLQVQLVVLQVVLVCLVVVLVVLLVVLVPDPDPVSVVVNVCCVVPSVSSNVNSNSSSVSSNVSSVVCVVCVVVVPDDDDD

Secondary structure (DSSP, 8-state):
------HHHHHHHHHHHHHHHHHHHHHHHHHHHHHH-HHHHT-HHHHHHIIIIIIIIHHHHHHHHHHHHHHHHHHHHTS-S----S---------TTSSTHHHHHHHHHHHHHHHHHHHHHHHHHHHHHHHHHT--SHHHHHHHHHIIIIIHHHHHHHHHHHHHHHHHHHHHHHHHHHHH-----

Sequence (185 aa):
MRPAFTWKQLLWTGLVLTVVGLVARLYLATLVFA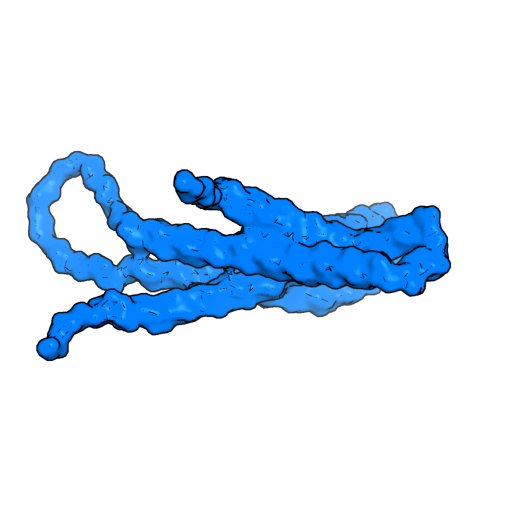LWGDDALNSPALHWTQAVLGQVAFQVGLALIAFLLVIRAIERDGLPDGAPANGSVDEGSVPAAASAPRALVRVFWIGVALVVTGLVLQESLAAWQHDLFGAVDVAGGIVRDILWLVGAPLEAVAVPLGVLLATGSLVVRALAPAFIHPRVS